Protein AF-A0A5A7V824-F1 (afdb_monomer_lite)

Foldseek 3Di:
DDDDDPVVVVVVVVVVVVVVVVVVVVVVVVVVVVVVVVVVVVVVVVVVVVVVVVVVVPDCVVVVVVVVVVVVVVVVVVVPPCPPPPVVVVVVVVVVVVVVVVVVVVVVVVVVVVVVVVVVVVVVVVVVVVVVVVVVVVVVVVVVVVPPDPDDDPPPPLPPDDQQAAPPPDPDPVSVVSRVVSLVVSCVSVVVDDPVVSVVSNVVRD

Organism: Cucumis melo var. makuwa (NCBI:txid1194695)

Secondary structure (DSSP, 8-state):
-----HHHHHHHHHHHHHHHHHHHHHHHHHHHHHHHHHHHHHHHHHHHHHHHHHHHHTSTHHHHHHHHHHHHHHHHHHHTS-TTTHHHHHHHHHHHHHHHHHHHHHHHHHHHHHHHHHHHHHHHHHHHHHHHHHHHHHHHHHHHHHTS-TTS--------PPPPPP--S---HHHHHHHHHHHHHHHHHTT---HHHHHHHHHHT-

pLDDT: mean 84.85, std 14.96, range [38.12, 98.5]

Radius of gyration: 67.05 Å; chains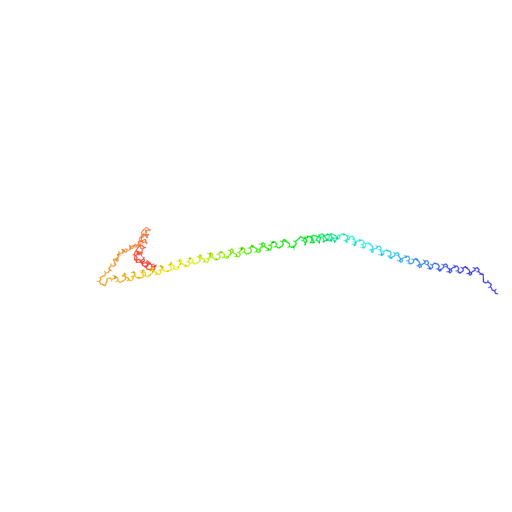: 1; bounding box: 104×76×189 Å

Structure (mmCIF, N/CA/C/O backbone):
data_AF-A0A5A7V824-F1
#
_entry.id   AF-A0A5A7V824-F1
#
loop_
_atom_site.group_PDB
_atom_site.id
_atom_site.type_symbol
_atom_site.label_atom_id
_atom_site.label_alt_id
_atom_site.label_comp_id
_atom_site.label_asym_id
_atom_site.label_entity_id
_atom_site.label_seq_id
_atom_site.pdbx_PDB_ins_code
_atom_site.Cartn_x
_atom_site.Cartn_y
_atom_site.Cartn_z
_atom_site.occupancy
_atom_site.B_iso_or_equiv
_atom_site.auth_seq_id
_atom_site.auth_comp_id
_atom_site.auth_asym_id
_atom_site.auth_atom_id
_atom_site.pdbx_PDB_model_num
ATOM 1 N N . MET A 1 1 ? 46.578 18.951 -120.226 1.00 38.12 1 MET A N 1
ATOM 2 C CA . MET A 1 1 ? 46.186 18.343 -118.937 1.00 38.12 1 MET A CA 1
ATOM 3 C C . MET A 1 1 ? 47.236 18.728 -117.910 1.00 38.12 1 MET A C 1
ATOM 5 O O . MET A 1 1 ? 48.407 18.484 -118.161 1.00 38.12 1 MET A O 1
ATOM 9 N N . SER A 1 2 ? 46.843 19.427 -116.844 1.00 46.84 2 SER A N 1
ATOM 10 C CA . SER A 1 2 ? 47.765 19.910 -115.808 1.00 46.84 2 SER A CA 1
ATOM 11 C C . SER A 1 2 ? 47.929 18.821 -114.748 1.00 46.84 2 SER A C 1
ATOM 13 O O . SER A 1 2 ? 46.945 18.412 -114.135 1.00 46.84 2 SER A O 1
ATOM 15 N N . SER A 1 3 ? 49.148 18.302 -114.594 1.00 50.72 3 SER A N 1
ATOM 16 C CA . SER A 1 3 ? 49.488 17.306 -113.575 1.00 50.72 3 SER A CA 1
ATOM 17 C C . SER A 1 3 ? 49.498 17.991 -112.210 1.00 50.72 3 SER A C 1
ATOM 19 O O . SER A 1 3 ? 50.362 18.822 -111.928 1.00 50.72 3 SER A O 1
ATOM 21 N N . ALA A 1 4 ? 48.500 17.693 -111.378 1.00 57.66 4 ALA A N 1
ATOM 22 C CA . ALA A 1 4 ? 48.465 18.159 -110.001 1.00 57.66 4 ALA A CA 1
ATOM 23 C C . ALA A 1 4 ? 49.649 17.546 -109.237 1.00 57.66 4 ALA A C 1
ATOM 25 O O . ALA A 1 4 ? 49.755 16.327 -109.114 1.00 57.66 4 ALA A O 1
ATOM 26 N N . ASN A 1 5 ? 50.545 18.402 -108.739 1.00 58.94 5 ASN A N 1
ATOM 27 C CA . ASN A 1 5 ? 51.760 17.989 -108.044 1.00 58.94 5 ASN A CA 1
ATOM 28 C C . ASN A 1 5 ? 51.407 17.127 -106.809 1.00 58.94 5 ASN A C 1
ATOM 30 O O . ASN A 1 5 ? 50.777 17.651 -105.879 1.00 58.94 5 ASN A O 1
ATOM 34 N N . PRO A 1 6 ? 51.832 15.848 -106.749 1.00 63.00 6 PRO A N 1
ATOM 35 C CA . PRO A 1 6 ? 51.454 14.912 -105.682 1.00 63.00 6 PRO A CA 1
ATOM 36 C C . PRO A 1 6 ? 51.918 15.365 -104.285 1.00 63.00 6 PRO A C 1
ATOM 38 O O . PRO A 1 6 ? 51.270 15.056 -103.289 1.00 63.00 6 PRO A O 1
ATOM 41 N N . SER A 1 7 ? 52.969 16.192 -104.219 1.00 66.56 7 SER A N 1
ATOM 42 C CA . SER A 1 7 ? 53.475 16.828 -102.991 1.00 66.56 7 SER A CA 1
ATOM 43 C C . SER A 1 7 ? 52.435 17.727 -102.295 1.00 66.56 7 SER A C 1
ATOM 45 O O . SER A 1 7 ? 52.317 17.712 -101.072 1.00 66.56 7 SER A O 1
ATOM 47 N N . SER A 1 8 ? 51.597 18.438 -103.063 1.00 72.88 8 SER A N 1
ATOM 48 C CA . SER A 1 8 ? 50.584 19.351 -102.503 1.00 72.88 8 SER A CA 1
ATOM 49 C C . SER A 1 8 ? 49.413 18.628 -101.832 1.00 72.88 8 SER A C 1
ATOM 51 O O . SER A 1 8 ? 48.768 19.188 -100.952 1.00 72.88 8 SER A O 1
ATOM 53 N N . LYS A 1 9 ? 49.117 17.390 -102.245 1.00 80.81 9 LYS A N 1
ATOM 54 C CA . LYS A 1 9 ? 48.046 16.575 -101.659 1.00 80.81 9 LYS A CA 1
ATOM 55 C C . LYS A 1 9 ? 48.487 15.993 -100.316 1.00 80.81 9 LYS A C 1
ATOM 57 O O . LYS A 1 9 ? 47.807 16.202 -99.324 1.00 80.81 9 LYS A O 1
ATOM 62 N N . ALA A 1 10 ? 49.684 15.406 -100.272 1.00 84.25 10 ALA A N 1
ATOM 63 C CA . ALA A 1 10 ? 50.268 14.872 -99.042 1.00 84.25 10 ALA A CA 1
ATOM 64 C C . ALA A 1 10 ? 50.437 15.937 -97.939 1.00 84.25 10 ALA A C 1
ATOM 66 O O . ALA A 1 10 ? 50.301 15.634 -96.759 1.00 84.25 10 ALA A O 1
ATOM 67 N N . GLN A 1 11 ? 50.720 17.190 -98.311 1.00 85.75 11 GLN A N 1
ATOM 68 C CA . GLN A 1 11 ? 50.780 18.304 -97.359 1.00 85.75 11 GLN A CA 1
ATOM 69 C C . GLN A 1 11 ? 49.407 18.679 -96.782 1.00 85.75 11 GLN A C 1
ATOM 71 O O . GLN A 1 11 ? 49.330 19.010 -95.603 1.00 85.75 11 GLN A O 1
ATOM 76 N N . ARG A 1 12 ? 48.333 18.621 -97.584 1.00 84.62 12 ARG A N 1
ATOM 77 C CA . ARG A 1 12 ? 46.964 18.892 -97.111 1.00 84.62 12 ARG A CA 1
ATOM 78 C C . ARG A 1 12 ? 46.448 17.776 -96.208 1.00 84.62 12 ARG A C 1
ATOM 80 O O . ARG A 1 12 ? 45.892 18.083 -95.165 1.00 84.62 12 ARG A O 1
ATOM 87 N N . ASP A 1 13 ? 46.696 16.518 -96.564 1.00 89.44 13 ASP A N 1
ATOM 88 C CA . ASP A 1 13 ? 46.263 15.366 -95.760 1.00 89.44 13 ASP A CA 1
ATOM 89 C C . ASP A 1 13 ? 46.912 15.393 -94.358 1.00 89.44 13 ASP A C 1
ATOM 91 O O . ASP A 1 13 ? 46.231 15.201 -93.357 1.00 89.44 13 ASP A O 1
ATOM 95 N N . ARG A 1 14 ? 48.201 15.764 -94.263 1.00 89.44 14 ARG A N 1
ATOM 96 C CA . ARG A 1 14 ? 48.893 15.975 -92.973 1.00 89.44 14 ARG A CA 1
ATOM 97 C C . ARG A 1 14 ? 48.324 17.130 -92.148 1.00 89.44 14 ARG A C 1
ATOM 99 O O . ARG A 1 14 ? 48.397 17.093 -90.926 1.00 89.44 14 ARG A O 1
ATOM 106 N N . LEU A 1 15 ? 47.825 18.181 -92.801 1.00 89.69 15 LEU A N 1
ATOM 107 C CA . LEU A 1 15 ? 47.227 19.325 -92.110 1.00 89.69 15 LEU A CA 1
ATOM 108 C C . LEU A 1 15 ? 45.869 18.950 -91.505 1.00 89.69 15 LEU A C 1
ATOM 110 O O . LEU A 1 15 ? 45.595 19.343 -90.378 1.00 89.69 15 LEU A O 1
ATOM 114 N N . VAL A 1 16 ? 45.068 18.162 -92.228 1.00 90.69 16 VAL A N 1
ATOM 115 C CA . VAL A 1 16 ? 43.793 17.619 -91.729 1.00 90.69 16 VAL A CA 1
ATOM 116 C C . VAL A 1 16 ? 44.036 16.669 -90.554 1.00 90.69 16 VAL A C 1
ATOM 118 O O . VAL A 1 16 ? 43.378 16.792 -89.530 1.00 90.69 16 VAL A O 1
ATOM 121 N N . GLU A 1 17 ? 45.036 15.789 -90.649 1.00 91.75 17 GLU A N 1
ATOM 122 C CA . GLU A 1 17 ? 45.423 14.901 -89.542 1.00 91.75 17 GLU A CA 1
ATOM 123 C C . GLU A 1 17 ? 45.865 15.691 -88.294 1.00 91.75 17 GLU A C 1
ATOM 125 O O . GLU A 1 17 ? 45.492 15.352 -87.173 1.00 91.75 17 GLU A O 1
ATOM 130 N N . LEU A 1 18 ? 46.617 16.784 -88.475 1.00 92.44 18 LEU A N 1
ATOM 131 C CA . LEU A 1 18 ? 46.980 17.690 -87.381 1.00 92.44 18 LEU A CA 1
ATOM 132 C C . LEU A 1 18 ? 45.763 18.417 -86.789 1.00 92.44 18 LEU A C 1
ATOM 134 O O . LEU A 1 18 ? 45.709 18.608 -85.578 1.00 92.44 18 LEU A O 1
ATOM 138 N N . GLU A 1 19 ? 44.794 18.822 -87.609 1.00 92.25 19 GLU A N 1
ATOM 139 C CA . GLU A 1 19 ? 43.550 19.453 -87.149 1.00 92.25 19 GLU A CA 1
ATOM 140 C C . GLU A 1 19 ? 42.699 18.478 -86.321 1.00 92.25 19 GLU A C 1
ATOM 142 O O . GLU A 1 19 ? 42.236 18.838 -85.239 1.00 92.25 19 GLU A O 1
ATOM 147 N N . GLU A 1 20 ? 42.579 17.223 -86.761 1.00 92.38 20 GLU A N 1
ATOM 148 C CA . GLU A 1 20 ? 41.919 16.153 -86.002 1.00 92.38 20 GLU A CA 1
ATOM 149 C C . GLU A 1 20 ? 42.631 15.878 -84.668 1.00 92.38 20 GLU A C 1
ATOM 151 O O . GLU A 1 20 ? 41.980 15.748 -83.630 1.00 92.38 20 GLU A O 1
ATOM 156 N N . GLN A 1 21 ? 43.969 15.861 -84.656 1.00 94.00 21 GLN A N 1
ATOM 157 C CA . GLN A 1 21 ? 44.752 15.711 -83.424 1.00 94.00 21 GLN A CA 1
ATOM 158 C C . GLN A 1 21 ? 44.580 16.896 -82.466 1.00 94.00 21 GLN A C 1
ATOM 160 O O . GLN A 1 21 ? 44.501 16.694 -81.254 1.00 94.00 21 GLN A O 1
ATOM 165 N N . LEU A 1 22 ? 44.510 18.127 -82.982 1.00 94.62 22 LEU A N 1
ATOM 166 C CA . LEU A 1 22 ? 44.266 19.320 -82.167 1.00 94.62 22 LEU A CA 1
ATOM 167 C C . LEU A 1 22 ? 42.849 19.329 -81.586 1.00 94.62 22 LEU A C 1
ATOM 169 O O . LEU A 1 22 ? 42.678 19.715 -80.430 1.00 94.62 22 LEU A O 1
ATOM 173 N N . LEU A 1 23 ? 41.853 18.866 -82.346 1.00 93.81 23 LEU A N 1
ATOM 174 C CA . LEU A 1 23 ? 40.482 18.723 -81.859 1.00 93.81 23 LEU A CA 1
ATOM 175 C C . LEU A 1 23 ? 40.392 17.659 -80.757 1.00 93.81 23 LEU A C 1
ATOM 177 O O . LEU A 1 23 ? 39.804 17.917 -79.708 1.00 93.81 23 LEU A O 1
ATOM 181 N N . TYR A 1 24 ? 41.050 16.512 -80.949 1.00 93.88 24 TYR A N 1
ATOM 182 C CA . TYR A 1 24 ? 41.161 15.478 -79.919 1.00 93.88 24 TYR A CA 1
ATOM 183 C C . TYR A 1 24 ? 41.857 16.007 -78.657 1.00 93.88 24 TYR A C 1
ATOM 185 O O . TYR A 1 24 ? 41.407 15.762 -77.540 1.00 93.88 24 TYR A O 1
ATOM 193 N N . LEU A 1 25 ? 42.930 16.790 -78.810 1.00 94.38 25 LEU A N 1
ATOM 194 C CA . LEU A 1 25 ? 43.633 17.390 -77.677 1.00 94.38 25 LEU A CA 1
ATOM 195 C C . LEU A 1 25 ? 42.759 18.402 -76.915 1.00 94.38 25 LEU A C 1
ATOM 197 O O . LEU A 1 25 ? 42.832 18.463 -75.688 1.00 94.38 25 LEU A O 1
ATOM 201 N N . ALA A 1 26 ? 41.917 19.165 -77.618 1.00 94.06 26 ALA A N 1
ATOM 202 C CA . ALA A 1 26 ? 40.955 20.073 -76.998 1.00 94.06 26 ALA A CA 1
ATOM 203 C C . ALA A 1 26 ? 39.893 19.311 -76.183 1.00 94.06 26 ALA A C 1
ATOM 205 O O . ALA A 1 26 ? 39.640 19.666 -75.033 1.00 94.06 26 ALA A O 1
ATOM 206 N N . GLU A 1 27 ? 39.346 18.219 -76.725 1.00 94.69 27 GLU A N 1
ATOM 207 C CA . GLU A 1 27 ? 38.387 17.354 -76.021 1.00 94.69 27 GLU A CA 1
ATOM 208 C C . GLU A 1 27 ? 39.005 16.689 -74.777 1.00 94.69 27 GLU A C 1
ATOM 210 O O . GLU A 1 27 ? 38.388 16.623 -73.707 1.00 94.69 27 GLU A O 1
ATOM 215 N N . VAL A 1 28 ? 40.267 16.257 -74.880 1.00 96.50 28 VAL A N 1
ATOM 216 C CA . VAL A 1 28 ? 41.038 15.745 -73.739 1.00 96.50 28 VAL A CA 1
ATOM 217 C C . VAL A 1 28 ? 41.228 16.834 -72.681 1.00 96.50 28 VAL A C 1
ATOM 219 O O . VAL A 1 28 ? 41.041 16.569 -71.494 1.00 96.50 28 VAL A O 1
ATOM 222 N N . SER A 1 29 ? 41.546 18.065 -73.086 1.00 95.50 29 SER A N 1
ATOM 223 C CA . SER A 1 29 ? 41.702 19.193 -72.161 1.00 95.50 29 SER A CA 1
ATOM 224 C C . SER A 1 29 ? 40.403 19.529 -71.423 1.00 95.50 29 SER A C 1
ATOM 226 O O . SER A 1 29 ? 40.433 19.809 -70.223 1.00 95.50 29 SER A O 1
ATOM 228 N N . ASP A 1 30 ? 39.259 19.483 -72.106 1.00 96.25 30 ASP A N 1
ATOM 229 C CA . ASP A 1 30 ? 37.949 19.695 -71.484 1.00 96.25 30 ASP A CA 1
ATOM 230 C C . ASP A 1 30 ? 37.596 18.585 -70.491 1.00 96.25 30 ASP A C 1
ATOM 232 O O . ASP A 1 30 ? 37.097 18.863 -69.396 1.00 96.25 30 ASP A O 1
ATOM 236 N N . SER A 1 31 ? 37.927 17.338 -70.831 1.00 96.25 31 SER A N 1
ATOM 237 C CA . SER A 1 31 ? 37.752 16.188 -69.942 1.00 96.25 31 SER A CA 1
ATOM 238 C C . SER A 1 31 ? 38.619 16.298 -68.685 1.00 96.25 31 SER A C 1
ATOM 240 O O . SER A 1 31 ? 38.138 16.015 -67.589 1.00 96.25 31 SER A O 1
ATOM 242 N N . ILE A 1 32 ? 39.870 16.759 -68.809 1.00 97.12 32 ILE A N 1
ATOM 243 C CA . ILE A 1 32 ? 40.765 16.997 -67.664 1.00 97.12 32 ILE A CA 1
ATOM 244 C C . ILE A 1 32 ? 40.171 18.060 -66.739 1.00 97.12 32 ILE A C 1
ATOM 246 O O . ILE A 1 32 ? 40.021 17.805 -65.549 1.00 97.12 32 ILE A O 1
ATOM 250 N N . ARG A 1 33 ? 39.743 19.203 -67.284 1.00 96.94 33 ARG A N 1
ATOM 251 C CA . ARG A 1 33 ? 39.120 20.276 -66.495 1.00 96.94 33 ARG A CA 1
ATOM 252 C C . ARG A 1 33 ? 37.846 19.809 -65.783 1.00 96.94 33 ARG A C 1
ATOM 254 O O . ARG A 1 33 ? 37.588 20.187 -64.640 1.00 96.94 33 ARG A O 1
ATOM 261 N N . PHE A 1 34 ? 37.044 18.967 -66.437 1.00 97.12 34 PHE A N 1
ATOM 262 C CA . PHE A 1 34 ? 35.885 18.346 -65.799 1.00 97.12 34 PHE A CA 1
ATOM 263 C C . PHE A 1 34 ? 36.310 17.435 -64.637 1.00 97.12 34 PHE A C 1
ATOM 265 O O . PHE A 1 34 ? 35.759 17.548 -63.541 1.00 97.12 34 PHE A O 1
ATOM 272 N N . LEU A 1 35 ? 37.319 16.583 -64.833 1.00 97.31 35 LEU A N 1
ATOM 273 C CA . LEU A 1 35 ? 37.841 15.710 -63.779 1.00 97.31 35 LEU A CA 1
ATOM 274 C C . LEU A 1 35 ? 38.443 16.496 -62.607 1.00 97.31 35 LEU A C 1
ATOM 276 O O . LEU A 1 35 ? 38.222 16.111 -61.464 1.00 97.31 35 LEU A O 1
ATOM 280 N N . GLU A 1 36 ? 39.127 17.610 -62.860 1.00 97.62 36 GLU A N 1
ATOM 281 C CA . GLU A 1 36 ? 39.638 18.512 -61.819 1.00 97.62 36 GLU A CA 1
ATOM 282 C C . GLU A 1 36 ? 38.504 19.066 -60.951 1.00 97.62 36 GLU A C 1
ATOM 284 O O . GLU A 1 36 ? 38.575 18.987 -59.727 1.00 97.62 36 GLU A O 1
ATOM 289 N N . SER A 1 37 ? 37.408 19.535 -61.561 1.00 96.94 37 SER A N 1
ATOM 290 C CA . SER A 1 37 ? 36.254 20.018 -60.785 1.00 96.94 37 SER A CA 1
ATOM 291 C C . SER A 1 37 ? 35.581 18.910 -59.965 1.00 96.94 37 SER A C 1
ATOM 293 O O . SER A 1 37 ? 35.145 19.145 -58.839 1.00 96.94 37 SER A O 1
ATOM 295 N N . ARG A 1 38 ? 35.542 17.679 -60.492 1.00 98.00 38 ARG A N 1
ATOM 296 C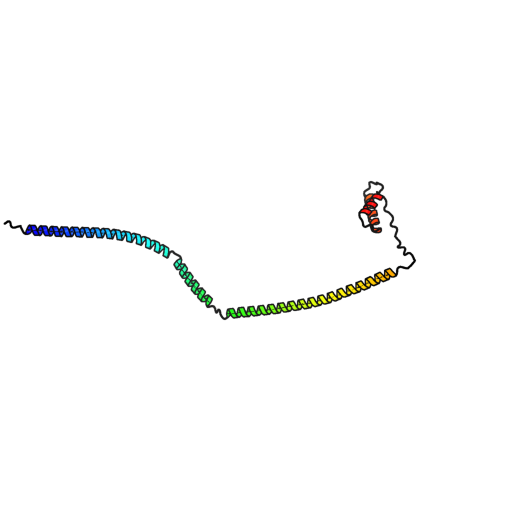 CA . ARG A 1 38 ? 35.053 16.503 -59.760 1.00 98.00 38 ARG A CA 1
ATOM 297 C C . ARG A 1 38 ? 35.970 16.118 -58.601 1.00 98.00 38 ARG A C 1
ATOM 299 O O . ARG A 1 38 ? 35.463 15.674 -57.576 1.00 98.00 38 ARG A O 1
ATOM 306 N N . LEU A 1 39 ? 37.283 16.267 -58.756 1.00 97.44 39 LEU A N 1
ATOM 307 C CA . LEU A 1 39 ? 38.248 16.012 -57.687 1.00 97.44 39 LEU A CA 1
ATOM 308 C C . LEU A 1 39 ? 38.114 17.031 -56.556 1.00 97.44 39 LEU A C 1
ATOM 310 O O . LEU A 1 39 ? 38.109 16.623 -55.399 1.00 97.44 39 LEU A O 1
ATOM 314 N N . GLU A 1 40 ? 37.923 18.308 -56.881 1.00 97.06 40 GLU A N 1
ATOM 315 C CA . GLU A 1 40 ? 37.687 19.358 -55.882 1.00 97.06 40 GLU A CA 1
ATOM 316 C C . GLU A 1 40 ? 36.409 19.083 -55.068 1.00 97.06 40 GLU A C 1
ATOM 318 O O . GLU A 1 40 ? 36.424 19.102 -53.840 1.00 97.06 40 GLU A O 1
ATOM 323 N N . GLU A 1 41 ? 35.312 18.709 -55.739 1.00 97.25 41 GLU A N 1
ATOM 324 C CA . GLU A 1 41 ? 34.057 18.338 -55.069 1.00 97.25 41 GLU A CA 1
ATOM 325 C C . GLU A 1 41 ? 34.229 17.110 -54.149 1.00 97.25 41 GLU A C 1
ATOM 327 O O . GLU A 1 41 ? 33.609 17.014 -53.087 1.00 97.25 41 GLU A O 1
ATOM 332 N N . ILE A 1 42 ? 35.059 16.140 -54.550 1.00 97.31 42 ILE A N 1
ATOM 333 C CA . ILE A 1 42 ? 35.367 14.957 -53.732 1.00 97.31 42 ILE A CA 1
ATOM 334 C C . ILE A 1 42 ? 36.220 15.339 -52.518 1.00 97.31 42 ILE A C 1
ATOM 336 O O . ILE A 1 42 ? 35.980 14.802 -51.434 1.00 97.31 42 ILE A O 1
ATOM 340 N N . ALA A 1 43 ? 37.177 16.254 -52.676 1.00 96.50 43 ALA A N 1
ATOM 341 C CA . ALA A 1 43 ? 37.998 16.745 -51.575 1.00 96.50 43 ALA A CA 1
ATOM 342 C C . ALA A 1 43 ? 37.125 17.405 -50.495 1.00 96.50 43 ALA A C 1
ATOM 344 O O . ALA A 1 43 ? 37.161 16.975 -49.345 1.00 96.50 43 ALA A O 1
ATOM 345 N N . GLU A 1 44 ? 36.223 18.315 -50.880 1.00 96.19 44 GLU A N 1
ATOM 346 C CA . GLU A 1 44 ? 35.295 18.967 -49.942 1.00 96.19 44 GLU A CA 1
ATOM 347 C C . GLU A 1 44 ? 34.392 17.952 -49.213 1.00 96.19 44 GLU A C 1
ATOM 349 O O . GLU A 1 44 ? 34.170 18.034 -48.003 1.00 96.19 44 GLU A O 1
ATOM 354 N N . LYS A 1 45 ? 33.879 16.941 -49.928 1.00 96.62 45 LYS A N 1
ATOM 355 C CA . LYS A 1 45 ? 33.081 15.871 -49.302 1.00 96.62 45 LYS A CA 1
ATOM 356 C C . LYS A 1 45 ? 33.898 15.034 -48.320 1.00 96.62 45 LYS A C 1
ATOM 358 O O . LYS A 1 45 ? 33.334 14.563 -47.334 1.00 96.62 45 LYS A O 1
ATOM 363 N N . THR A 1 46 ? 35.185 14.835 -48.591 1.00 96.62 46 THR A N 1
ATOM 364 C CA . THR A 1 46 ? 36.089 14.084 -47.712 1.00 96.62 46 THR A CA 1
ATOM 365 C C . THR A 1 46 ? 36.309 14.842 -46.406 1.00 96.62 46 THR A C 1
ATOM 367 O O . THR A 1 46 ? 36.122 14.252 -45.346 1.00 96.62 46 THR A O 1
ATOM 370 N N . ASP A 1 47 ? 36.534 16.157 -46.465 1.00 95.12 47 ASP A N 1
ATOM 371 C CA . ASP A 1 47 ? 36.672 17.001 -45.268 1.00 95.12 47 ASP A CA 1
ATOM 372 C C . ASP A 1 47 ? 35.424 16.941 -44.364 1.00 95.12 47 ASP A C 1
ATOM 374 O O . ASP A 1 47 ? 35.515 16.901 -43.134 1.00 95.12 47 ASP A O 1
ATOM 378 N N . ILE A 1 48 ? 34.226 16.888 -44.961 1.00 94.69 48 ILE A N 1
ATOM 379 C CA . ILE A 1 48 ? 32.966 16.729 -44.215 1.00 94.69 48 ILE A CA 1
ATOM 380 C C . ILE A 1 48 ? 32.873 15.341 -43.566 1.00 94.69 48 ILE A C 1
ATOM 382 O O . ILE A 1 48 ? 32.398 15.228 -42.433 1.00 94.69 48 ILE A O 1
ATOM 386 N N . ILE A 1 49 ? 33.294 14.284 -44.268 1.00 95.25 49 ILE A N 1
ATOM 387 C CA . ILE A 1 49 ? 33.309 12.917 -43.729 1.00 95.25 49 ILE A CA 1
ATOM 388 C C . ILE A 1 49 ? 34.254 12.833 -42.532 1.00 95.25 49 ILE A C 1
ATOM 390 O O . ILE A 1 49 ? 33.853 12.280 -41.509 1.00 95.25 49 ILE A O 1
ATOM 394 N N . ASP A 1 50 ? 35.439 13.434 -42.622 1.00 93.56 50 ASP A N 1
ATOM 395 C CA . ASP A 1 50 ? 36.408 13.472 -41.526 1.00 93.56 50 ASP A CA 1
ATOM 396 C C . ASP A 1 50 ? 35.832 14.210 -40.307 1.00 93.56 50 ASP A C 1
ATOM 398 O O . ASP A 1 50 ? 35.823 13.677 -39.196 1.00 93.56 50 ASP A O 1
ATOM 402 N N . ALA A 1 51 ? 35.198 15.370 -40.512 1.00 90.12 51 ALA A N 1
ATOM 403 C CA . ALA A 1 51 ? 34.536 16.103 -39.430 1.00 90.12 51 ALA A CA 1
ATOM 404 C C . ALA A 1 51 ? 33.379 15.317 -38.771 1.00 90.12 51 ALA A C 1
ATOM 406 O O . ALA A 1 51 ? 33.113 15.460 -37.570 1.00 90.12 51 ALA A O 1
ATOM 407 N N . VAL A 1 52 ? 32.650 14.498 -39.537 1.00 88.69 52 VAL A N 1
ATOM 408 C CA . VAL A 1 52 ? 31.606 13.606 -39.003 1.00 88.69 52 VAL A CA 1
ATOM 409 C C . VAL A 1 52 ? 32.224 12.414 -38.273 1.00 88.69 52 VAL A C 1
ATOM 411 O O . VAL A 1 52 ? 31.712 12.033 -37.218 1.00 88.69 52 VAL A O 1
ATOM 414 N N . ALA A 1 53 ? 33.316 11.849 -38.786 1.00 86.75 53 ALA A N 1
ATOM 415 C CA . ALA A 1 53 ? 34.037 10.748 -38.160 1.00 86.75 53 ALA A CA 1
ATOM 416 C C . ALA A 1 53 ? 34.569 11.152 -36.778 1.00 86.75 53 ALA A C 1
ATOM 418 O O . ALA A 1 53 ? 34.297 10.446 -35.806 1.00 86.75 53 ALA A O 1
ATOM 419 N N . ASP A 1 54 ? 35.178 12.334 -36.661 1.00 85.44 54 ASP A N 1
ATOM 420 C CA . ASP A 1 54 ? 35.642 12.897 -35.386 1.00 85.44 54 ASP A CA 1
ATOM 421 C C . ASP A 1 54 ? 34.498 13.052 -34.376 1.00 85.44 54 ASP A C 1
ATOM 423 O O . ASP A 1 54 ? 34.628 12.717 -33.195 1.00 85.44 54 ASP A O 1
ATOM 427 N N . ARG A 1 55 ? 33.331 13.526 -34.837 1.00 81.88 55 ARG A N 1
ATOM 428 C CA . ARG A 1 55 ? 32.139 13.641 -33.986 1.00 81.88 55 ARG A CA 1
ATOM 429 C C . ARG A 1 55 ? 31.663 12.281 -33.505 1.00 81.88 55 ARG A C 1
ATOM 431 O O . ARG A 1 55 ? 31.359 12.161 -32.326 1.00 81.88 55 ARG A O 1
ATOM 438 N N . VAL A 1 56 ? 31.588 11.284 -34.386 1.00 78.62 56 VAL A N 1
ATOM 439 C CA . VAL A 1 56 ? 31.147 9.918 -34.056 1.00 78.62 56 VAL A CA 1
ATOM 440 C C . VAL A 1 56 ? 32.133 9.223 -33.118 1.00 78.62 56 VAL A C 1
ATOM 442 O O . VAL A 1 56 ? 31.708 8.522 -32.202 1.00 78.62 56 VAL A O 1
ATOM 445 N N . GLU A 1 57 ? 33.433 9.436 -33.302 1.00 74.56 57 GLU A N 1
ATOM 446 C CA . GLU A 1 57 ? 34.472 8.917 -32.414 1.00 74.56 57 GLU A CA 1
ATOM 447 C C . GLU A 1 57 ? 34.442 9.584 -31.033 1.00 74.56 57 GLU A C 1
ATOM 449 O O . GLU A 1 57 ? 34.612 8.903 -30.022 1.00 74.56 57 GLU A O 1
ATOM 454 N N . GLY A 1 58 ? 34.132 10.883 -30.982 1.00 69.44 58 GLY A N 1
ATOM 455 C CA . GLY A 1 58 ? 33.898 11.627 -29.746 1.00 69.44 58 GLY A CA 1
ATOM 456 C C . GLY A 1 58 ? 32.547 11.354 -29.074 1.00 69.44 58 GLY A C 1
ATOM 457 O O . GLY A 1 58 ? 32.323 11.827 -27.957 1.00 69.44 58 GLY A O 1
ATOM 458 N N . LEU A 1 59 ? 31.628 10.609 -29.708 1.00 71.12 59 LEU A N 1
ATOM 459 C CA . LEU A 1 59 ? 30.372 10.238 -29.062 1.00 71.12 59 LEU A CA 1
ATOM 460 C C . LEU A 1 59 ? 30.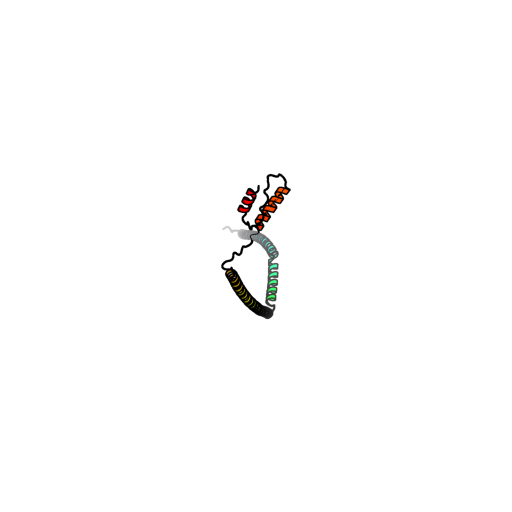640 9.218 -27.951 1.00 71.12 59 LEU A C 1
ATOM 462 O O . LEU A 1 59 ? 31.332 8.219 -28.167 1.00 71.12 59 LEU A O 1
ATOM 466 N N . PRO A 1 60 ? 29.957 9.344 -26.802 1.00 72.69 60 PRO A N 1
ATOM 467 C CA . PRO A 1 60 ? 30.041 8.359 -25.733 1.00 72.69 60 PRO A CA 1
ATOM 468 C C . PRO A 1 60 ? 29.373 7.029 -26.117 1.00 72.69 60 PRO A C 1
ATOM 470 O O . PRO A 1 60 ? 29.143 6.210 -25.245 1.00 72.69 60 PRO A O 1
ATOM 473 N N . ILE A 1 61 ? 29.036 6.778 -27.391 1.00 81.88 61 ILE A N 1
ATOM 474 C CA . ILE A 1 61 ? 28.393 5.539 -27.855 1.00 81.88 61 ILE A CA 1
ATOM 475 C C . ILE A 1 61 ? 29.308 4.333 -27.635 1.00 81.88 61 ILE A C 1
ATOM 477 O O . ILE A 1 61 ? 28.830 3.309 -27.158 1.00 81.88 61 ILE A O 1
ATOM 481 N N . LYS A 1 62 ? 30.617 4.447 -27.915 1.00 74.88 62 LYS A N 1
ATOM 482 C CA . LYS A 1 62 ? 31.584 3.371 -27.615 1.00 74.88 62 LYS A CA 1
ATOM 483 C C . LYS A 1 62 ? 31.649 3.091 -26.103 1.00 74.88 62 LYS A C 1
ATOM 485 O O . LYS A 1 62 ? 31.679 1.935 -25.692 1.00 74.88 62 LYS A O 1
ATOM 490 N N . GLU A 1 63 ? 31.604 4.138 -25.277 1.00 80.00 63 GLU A N 1
ATOM 491 C CA . GLU A 1 63 ? 31.553 4.020 -23.812 1.00 80.00 63 GLU A CA 1
ATOM 492 C C . GLU A 1 63 ? 30.223 3.411 -23.334 1.00 80.00 63 GLU A C 1
ATOM 494 O O . GLU A 1 63 ? 30.209 2.543 -22.465 1.00 80.00 63 GLU A O 1
ATOM 499 N N . LEU A 1 64 ? 29.101 3.823 -23.927 1.00 84.81 64 LEU A N 1
ATOM 500 C CA . LEU A 1 64 ? 27.763 3.303 -23.655 1.00 84.81 64 LEU A CA 1
ATOM 501 C C . LEU A 1 64 ? 27.667 1.824 -24.011 1.00 84.81 64 LEU A C 1
ATOM 503 O O . LEU A 1 64 ? 27.139 1.071 -23.205 1.00 84.81 64 LEU A O 1
ATOM 507 N N . LEU A 1 65 ? 28.209 1.401 -25.154 1.00 86.31 65 LEU A N 1
ATOM 508 C CA . LEU A 1 65 ? 28.268 -0.009 -25.543 1.00 86.31 65 LEU A CA 1
ATOM 509 C C . LEU A 1 65 ? 29.089 -0.821 -24.539 1.00 86.31 65 LEU A C 1
ATOM 511 O O . LEU A 1 65 ? 28.574 -1.785 -23.988 1.00 86.31 65 LEU A O 1
ATOM 515 N N . ALA A 1 66 ? 30.294 -0.367 -24.182 1.00 85.38 66 ALA A N 1
ATOM 516 C CA . ALA A 1 66 ? 31.108 -1.043 -23.169 1.00 85.38 66 ALA A CA 1
ATOM 517 C C . ALA A 1 66 ? 30.403 -1.127 -21.798 1.00 85.38 66 ALA A C 1
ATOM 519 O O . ALA A 1 66 ? 30.513 -2.126 -21.080 1.00 85.38 66 ALA A O 1
ATOM 520 N N . ARG A 1 67 ? 29.646 -0.087 -21.423 1.00 89.06 67 ARG A N 1
ATOM 521 C CA . ARG A 1 67 ? 28.836 -0.067 -20.196 1.00 89.06 67 ARG A CA 1
ATOM 522 C C . ARG A 1 67 ? 27.618 -0.984 -20.287 1.00 89.06 67 ARG A C 1
ATOM 524 O O . ARG A 1 67 ? 27.281 -1.590 -19.274 1.00 89.06 67 ARG A O 1
ATOM 531 N N . VAL A 1 68 ? 26.982 -1.098 -21.453 1.00 90.19 68 VAL A N 1
ATOM 532 C CA . VAL A 1 68 ? 25.877 -2.034 -21.712 1.00 90.19 68 VAL A CA 1
ATOM 533 C C . VAL A 1 68 ? 26.379 -3.471 -21.647 1.00 90.19 68 VAL A C 1
ATOM 535 O O . VAL A 1 68 ? 25.798 -4.243 -20.898 1.00 90.19 68 VAL A O 1
ATOM 538 N N . ASP A 1 69 ? 27.500 -3.801 -22.288 1.00 90.06 69 ASP A N 1
ATOM 539 C CA . ASP A 1 69 ? 28.104 -5.141 -22.229 1.00 90.06 69 ASP A CA 1
ATOM 540 C C . ASP A 1 69 ? 28.482 -5.521 -20.788 1.00 90.06 69 ASP A C 1
ATOM 542 O O . ASP A 1 69 ? 28.223 -6.629 -20.312 1.00 90.06 69 ASP A O 1
ATOM 546 N N . THR A 1 70 ? 29.052 -4.566 -20.042 1.00 90.00 70 THR A N 1
ATOM 547 C CA . THR A 1 70 ? 29.370 -4.748 -18.617 1.00 90.00 70 THR A CA 1
ATOM 548 C C . THR A 1 70 ? 28.102 -4.955 -17.786 1.00 90.00 70 THR A C 1
ATOM 550 O O . THR A 1 70 ? 28.068 -5.804 -16.893 1.00 90.00 70 THR A O 1
ATOM 553 N N . LEU A 1 71 ? 27.045 -4.187 -18.059 1.00 87.94 71 LEU A N 1
ATOM 554 C CA . LEU A 1 71 ? 25.765 -4.309 -17.372 1.00 87.94 71 LEU A CA 1
ATOM 555 C C . LEU A 1 71 ? 25.082 -5.640 -17.698 1.00 87.94 71 LEU A C 1
ATOM 557 O O . LEU A 1 71 ? 24.585 -6.287 -16.785 1.00 87.94 71 LEU A O 1
ATOM 561 N N . GLU A 1 72 ? 25.099 -6.076 -18.952 1.00 86.44 72 GLU A N 1
ATOM 562 C CA . GLU A 1 72 ? 24.548 -7.353 -19.399 1.00 86.44 72 GLU A CA 1
ATOM 563 C C . GLU A 1 72 ? 25.293 -8.529 -18.759 1.00 86.44 72 GLU A C 1
ATOM 565 O O . GLU A 1 72 ? 24.660 -9.436 -18.219 1.00 86.44 72 GLU A O 1
ATOM 570 N N . GLY A 1 73 ? 26.627 -8.469 -18.682 1.00 83.69 73 GLY A N 1
ATOM 571 C CA . GLY A 1 73 ? 27.425 -9.439 -17.929 1.00 83.69 73 GLY A CA 1
ATOM 572 C C . GLY A 1 73 ? 27.079 -9.467 -16.433 1.00 83.69 73 GLY A C 1
ATOM 573 O O . GLY A 1 73 ? 26.972 -10.542 -15.835 1.00 83.69 73 GLY A O 1
ATOM 574 N N . ASN A 1 74 ? 26.839 -8.303 -15.823 1.00 79.69 74 ASN A N 1
ATOM 575 C CA . ASN A 1 74 ? 26.423 -8.196 -14.421 1.00 79.69 74 ASN A CA 1
ATOM 576 C C . ASN A 1 74 ? 24.989 -8.697 -14.188 1.00 79.69 74 ASN A C 1
ATOM 578 O O . ASN A 1 74 ? 24.741 -9.358 -13.179 1.00 79.69 74 ASN A O 1
ATOM 582 N N . VAL A 1 75 ? 24.057 -8.428 -15.107 1.00 77.19 75 VAL A N 1
ATOM 583 C CA . VAL A 1 75 ? 22.675 -8.935 -15.083 1.00 77.19 75 VAL A CA 1
ATOM 584 C C . VAL A 1 75 ? 22.674 -10.451 -15.268 1.00 77.19 75 VAL A C 1
ATOM 586 O O . VAL A 1 75 ? 22.087 -11.169 -14.466 1.00 77.19 75 VAL A O 1
ATOM 589 N N . GLY A 1 76 ? 23.427 -10.970 -16.237 1.00 71.56 76 GLY A N 1
ATOM 590 C CA . GLY A 1 76 ? 23.618 -12.407 -16.422 1.00 71.56 76 GLY A CA 1
ATOM 591 C C . GLY A 1 76 ? 24.219 -13.081 -15.185 1.00 71.56 76 GLY A C 1
ATOM 592 O O . GLY A 1 76 ? 23.796 -14.172 -14.812 1.00 71.56 76 GLY A O 1
ATOM 593 N N . ARG A 1 77 ? 25.158 -12.433 -14.484 1.00 64.25 77 ARG A N 1
ATOM 594 C CA . ARG A 1 77 ? 25.744 -12.965 -13.242 1.00 64.25 77 ARG A CA 1
ATOM 595 C C . ARG A 1 77 ? 24.812 -12.837 -12.028 1.00 64.25 77 ARG A C 1
ATOM 597 O O . ARG A 1 77 ? 24.819 -13.727 -11.186 1.00 64.25 77 ARG A O 1
ATOM 604 N N . THR A 1 78 ? 23.989 -11.790 -11.938 1.00 58.41 78 THR A N 1
ATOM 605 C CA . THR A 1 78 ? 22.980 -11.643 -10.865 1.00 58.41 78 THR A CA 1
ATOM 606 C C . THR A 1 78 ? 21.803 -12.599 -11.040 1.00 58.41 78 THR A C 1
ATOM 608 O O . THR A 1 78 ? 21.313 -13.124 -10.046 1.00 58.41 78 THR A O 1
ATOM 611 N N . VAL A 1 79 ? 21.409 -12.914 -12.277 1.00 54.25 79 VAL A N 1
ATOM 612 C CA . VAL A 1 79 ? 20.403 -13.952 -12.575 1.00 54.25 79 VAL A CA 1
ATOM 613 C C . VAL A 1 79 ? 20.936 -15.368 -12.289 1.00 54.25 79 VAL A C 1
ATOM 615 O O . VAL A 1 79 ? 20.154 -16.278 -12.028 1.00 54.25 79 VAL A O 1
ATOM 618 N N . ASN A 1 80 ? 22.262 -15.550 -12.255 1.00 50.88 80 ASN A N 1
ATOM 619 C CA . ASN A 1 80 ? 22.933 -16.818 -11.944 1.00 50.88 80 ASN A CA 1
ATOM 620 C C . ASN A 1 80 ? 23.465 -16.924 -10.498 1.00 50.88 80 ASN A C 1
ATOM 622 O O . ASN A 1 80 ? 24.244 -17.828 -10.199 1.00 50.88 80 ASN A O 1
ATOM 626 N N . TYR A 1 81 ? 23.027 -16.060 -9.577 1.00 52.00 81 TYR A N 1
ATOM 627 C CA . TYR A 1 81 ? 23.015 -16.422 -8.158 1.00 52.00 81 TYR A CA 1
ATOM 628 C C . TYR A 1 81 ? 21.796 -17.302 -7.931 1.00 52.00 81 TYR A C 1
ATOM 630 O O . TYR A 1 81 ? 20.707 -16.761 -7.802 1.00 52.00 81 TYR A O 1
ATOM 638 N N . GLU A 1 82 ? 21.972 -18.625 -7.948 1.00 51.69 82 GLU A N 1
ATOM 639 C CA . GLU A 1 82 ? 21.079 -19.644 -7.366 1.00 51.69 82 GLU A CA 1
ATOM 640 C C . GLU A 1 82 ? 19.675 -19.147 -6.949 1.00 51.69 82 GLU A C 1
ATOM 642 O O . GLU A 1 82 ? 19.284 -19.194 -5.777 1.00 51.69 82 GLU A O 1
ATOM 647 N N . TYR A 1 83 ? 18.861 -18.693 -7.910 1.00 51.84 83 TYR A N 1
ATOM 648 C CA . TYR A 1 83 ? 17.468 -18.313 -7.673 1.00 51.84 83 TYR A CA 1
ATOM 649 C C . TYR A 1 83 ? 16.610 -19.581 -7.649 1.00 51.84 83 TYR A C 1
ATOM 651 O O . TYR A 1 83 ? 15.641 -19.754 -8.386 1.00 51.84 83 TYR A O 1
ATOM 659 N N . ARG A 1 84 ? 17.021 -20.540 -6.822 1.00 51.16 84 ARG A N 1
ATOM 660 C CA . ARG A 1 84 ? 16.264 -21.765 -6.590 1.00 51.16 84 ARG A CA 1
ATOM 661 C C . ARG A 1 84 ? 16.307 -22.225 -5.143 1.00 51.16 84 ARG A C 1
ATOM 663 O O . ARG A 1 84 ? 15.267 -22.651 -4.652 1.00 51.16 84 ARG A O 1
ATOM 670 N N . ASP A 1 85 ? 17.404 -21.980 -4.428 1.00 51.09 85 ASP A N 1
ATOM 671 C CA . ASP A 1 85 ? 17.528 -22.452 -3.043 1.00 51.09 85 ASP A CA 1
ATOM 672 C C . ASP A 1 85 ? 17.398 -21.332 -1.995 1.00 51.09 85 ASP A C 1
ATOM 674 O O . ASP A 1 85 ? 16.737 -21.520 -0.972 1.00 51.09 85 ASP A O 1
ATOM 678 N N . SER A 1 86 ? 17.880 -20.113 -2.275 1.00 56.66 86 SER A N 1
ATOM 679 C CA . SER A 1 86 ? 17.791 -18.993 -1.313 1.00 56.66 86 SER A CA 1
ATOM 680 C C . SER A 1 86 ? 16.392 -18.357 -1.207 1.00 56.66 86 SER A C 1
ATOM 682 O O . SER A 1 86 ? 16.011 -17.856 -0.148 1.00 56.66 86 SER A O 1
ATOM 684 N N . SER A 1 87 ? 15.579 -18.404 -2.271 1.00 59.03 87 SER A N 1
ATOM 685 C CA . SER A 1 87 ? 14.191 -17.904 -2.233 1.00 59.03 87 SER A CA 1
ATOM 686 C C . SER A 1 87 ? 13.268 -18.844 -1.447 1.00 59.03 87 SER A C 1
ATOM 688 O O . SER A 1 87 ? 12.437 -18.382 -0.665 1.00 59.03 87 SER A O 1
ATOM 690 N N . SER A 1 88 ? 13.469 -20.159 -1.580 1.00 66.94 88 SER A N 1
ATOM 691 C CA . SER A 1 88 ? 12.711 -21.184 -0.853 1.00 66.94 88 SER A CA 1
ATOM 692 C C . SER A 1 88 ? 12.912 -21.077 0.663 1.00 66.94 88 SER A C 1
ATOM 694 O O . SER A 1 88 ? 11.938 -21.062 1.414 1.00 66.94 88 SER A O 1
ATOM 696 N N . GLY A 1 89 ? 14.159 -20.898 1.119 1.00 79.00 89 GLY A N 1
ATOM 697 C CA . GLY A 1 89 ? 14.477 -20.720 2.540 1.00 79.00 89 GLY A CA 1
ATOM 698 C C . GLY A 1 89 ? 13.870 -19.449 3.145 1.00 79.00 89 GLY A C 1
ATOM 699 O O . GLY A 1 89 ? 13.298 -19.501 4.234 1.00 79.00 89 GLY A O 1
ATOM 700 N N . PHE A 1 90 ? 13.915 -18.321 2.425 1.00 75.81 90 PHE A N 1
ATOM 701 C CA . PHE A 1 90 ? 13.282 -17.075 2.873 1.00 75.81 90 PHE A CA 1
ATOM 702 C C . PHE A 1 90 ? 11.754 -17.200 2.949 1.00 75.81 90 PHE A C 1
ATOM 704 O O . PHE A 1 90 ? 11.151 -16.792 3.942 1.00 75.81 90 PHE A O 1
ATOM 711 N N . VAL A 1 91 ? 11.122 -17.809 1.940 1.00 85.38 91 VAL A N 1
ATOM 712 C CA . VAL A 1 91 ? 9.673 -18.063 1.928 1.00 85.38 91 VAL A CA 1
ATOM 713 C C . VAL A 1 91 ? 9.273 -19.018 3.055 1.00 85.38 91 VAL A C 1
ATOM 715 O O . VAL A 1 91 ? 8.287 -18.760 3.745 1.00 85.38 91 VAL A O 1
ATOM 718 N N . ALA A 1 92 ? 10.044 -20.080 3.299 1.00 85.81 92 ALA A N 1
ATOM 719 C CA . ALA A 1 92 ? 9.810 -21.012 4.399 1.00 85.81 92 ALA A CA 1
ATOM 720 C C . ALA A 1 92 ? 9.951 -20.330 5.770 1.00 85.81 92 ALA A C 1
ATOM 722 O O . ALA A 1 92 ? 9.089 -20.501 6.632 1.00 85.81 92 ALA A O 1
ATOM 723 N N . HIS A 1 93 ? 10.983 -19.501 5.952 1.00 90.06 93 HIS A N 1
ATOM 724 C CA . HIS A 1 93 ? 11.185 -18.719 7.170 1.00 90.06 93 HIS A CA 1
ATOM 725 C C . HIS A 1 93 ? 10.045 -17.718 7.405 1.00 90.06 93 HIS A C 1
ATOM 727 O O . HIS A 1 93 ? 9.488 -17.657 8.499 1.00 90.06 93 HIS A O 1
ATOM 733 N N . MET A 1 94 ? 9.638 -16.970 6.375 1.00 92.12 94 MET A N 1
ATOM 734 C CA . MET A 1 94 ? 8.515 -16.035 6.481 1.00 92.12 94 MET A CA 1
ATOM 735 C C . MET A 1 94 ? 7.196 -16.756 6.767 1.00 92.12 94 MET A C 1
ATOM 737 O O . MET A 1 94 ? 6.428 -16.296 7.606 1.00 92.12 94 MET A O 1
ATOM 741 N N . LYS A 1 95 ? 6.957 -17.916 6.148 1.00 93.38 95 LYS A N 1
ATOM 742 C CA . LYS A 1 95 ? 5.794 -18.761 6.445 1.00 93.38 95 LYS A CA 1
ATOM 743 C C . LYS A 1 95 ? 5.793 -19.242 7.899 1.00 93.38 95 LYS A C 1
ATOM 745 O O . LYS A 1 95 ? 4.751 -19.201 8.544 1.00 93.38 95 LYS A O 1
ATOM 750 N N . GLY A 1 96 ? 6.953 -19.643 8.424 1.00 93.62 96 GLY A N 1
ATOM 751 C CA . GLY A 1 96 ? 7.121 -19.985 9.838 1.00 93.62 96 GLY A CA 1
ATOM 752 C C . GLY A 1 96 ? 6.755 -18.821 10.760 1.00 93.62 96 GLY A C 1
ATOM 753 O O . GLY A 1 96 ? 5.920 -18.987 11.645 1.00 93.62 96 GLY A O 1
ATOM 754 N N . ARG A 1 97 ? 7.288 -17.622 10.486 1.00 95.31 97 ARG A N 1
ATOM 755 C CA . ARG A 1 97 ? 6.989 -16.405 11.261 1.00 95.31 97 ARG A CA 1
ATOM 756 C C . ARG A 1 97 ? 5.518 -15.996 11.211 1.00 95.31 97 ARG A C 1
ATOM 758 O O . ARG A 1 97 ? 4.997 -15.512 12.206 1.00 95.31 97 ARG A O 1
ATOM 765 N N . VAL A 1 98 ? 4.848 -16.175 10.073 1.00 96.25 98 VAL A N 1
ATOM 766 C CA . VAL A 1 98 ? 3.407 -15.898 9.945 1.00 96.25 98 VAL A CA 1
ATOM 767 C C . VAL A 1 98 ? 2.588 -16.867 10.796 1.00 96.25 98 VAL A C 1
ATOM 769 O O . VAL A 1 98 ? 1.685 -16.429 11.498 1.00 96.25 98 VAL A O 1
ATOM 772 N N . ASN A 1 99 ? 2.928 -18.156 10.794 1.00 96.25 99 ASN A N 1
ATOM 773 C CA . ASN A 1 99 ? 2.230 -19.150 11.612 1.00 96.25 99 ASN A CA 1
ATOM 774 C C . ASN A 1 99 ? 2.461 -18.937 13.117 1.00 96.25 99 ASN A C 1
ATOM 776 O O . ASN A 1 99 ? 1.544 -19.115 13.919 1.00 96.25 99 ASN A O 1
ATOM 780 N N . GLU A 1 100 ? 3.680 -18.557 13.509 1.00 97.25 100 GLU A N 1
ATOM 781 C CA . GLU A 1 100 ? 3.998 -18.180 14.889 1.00 97.25 100 GLU A CA 1
ATOM 782 C C . GLU A 1 100 ? 3.212 -16.934 15.312 1.00 97.25 100 GLU A C 1
ATOM 784 O O . GLU A 1 100 ? 2.618 -16.917 16.389 1.00 97.25 100 GLU A O 1
ATOM 789 N N . LEU A 1 101 ? 3.140 -15.922 14.438 1.00 97.25 101 LEU A N 1
ATOM 790 C CA . LEU A 1 101 ? 2.354 -14.716 14.678 1.00 97.25 101 LEU A CA 1
ATOM 791 C C . LEU A 1 101 ? 0.864 -15.042 14.849 1.00 97.25 101 LEU A C 1
ATOM 793 O O . LEU A 1 101 ? 0.274 -14.595 15.828 1.00 97.25 101 LEU A O 1
ATOM 797 N N . ASP A 1 102 ? 0.282 -15.855 13.967 1.00 98.19 102 ASP A N 1
ATOM 798 C CA . ASP A 1 102 ? -1.117 -16.300 14.049 1.00 98.19 102 ASP A CA 1
ATOM 799 C C . ASP A 1 102 ? -1.400 -17.048 15.363 1.00 98.19 102 ASP A C 1
ATOM 801 O O . ASP A 1 102 ? -2.343 -16.731 16.090 1.00 98.19 102 ASP A O 1
ATOM 805 N N . SER A 1 103 ? -0.499 -17.960 15.741 1.00 97.88 103 SER A N 1
ATOM 806 C CA . SER A 1 103 ? -0.587 -18.691 17.010 1.00 97.88 103 SER A CA 1
ATOM 807 C C . SER A 1 103 ? -0.520 -17.742 18.210 1.00 97.88 103 SER A C 1
ATOM 809 O O . SER A 1 103 ? -1.333 -17.845 19.125 1.00 97.88 103 SER A O 1
ATOM 811 N N . SER A 1 104 ? 0.405 -16.776 18.192 1.00 97.69 104 SER A N 1
ATOM 812 C CA . SER A 1 104 ? 0.548 -15.787 19.267 1.00 97.69 104 SER A CA 1
ATOM 813 C C . SER A 1 104 ? -0.683 -14.882 19.394 1.00 97.69 104 SER A C 1
ATOM 815 O O . SER A 1 104 ? -1.136 -14.608 20.505 1.00 97.69 104 SER A O 1
ATOM 817 N N . GLN A 1 105 ? -1.268 -14.463 18.267 1.00 98.31 105 GLN A N 1
ATOM 818 C CA . GLN A 1 105 ? -2.479 -13.646 18.233 1.00 98.31 105 GLN A CA 1
ATOM 819 C C . GLN A 1 105 ? -3.674 -14.408 18.800 1.00 98.31 105 GLN A C 1
ATOM 821 O O . GLN A 1 105 ? -4.432 -13.845 19.590 1.00 98.31 105 GLN A O 1
ATOM 826 N N . LYS A 1 106 ? -3.811 -15.691 18.451 1.00 98.25 106 LYS A N 1
ATOM 827 C CA . LYS A 1 106 ? -4.852 -16.562 18.998 1.00 98.25 106 LYS A CA 1
ATOM 828 C C . LYS A 1 106 ? -4.741 -16.692 20.518 1.00 98.25 106 LYS A C 1
ATOM 830 O O . LYS A 1 106 ? -5.736 -16.482 21.205 1.00 98.25 106 LYS A O 1
ATOM 835 N N . THR A 1 107 ? -3.541 -16.946 21.041 1.00 98.31 107 THR A N 1
ATOM 836 C CA . THR A 1 107 ? -3.310 -17.039 22.492 1.00 98.31 107 THR A CA 1
ATOM 837 C C . THR A 1 107 ? -3.670 -15.739 23.212 1.00 98.31 107 THR A C 1
ATOM 839 O O . THR A 1 107 ? -4.328 -15.768 24.248 1.00 98.31 107 THR A O 1
ATOM 842 N N . ILE A 1 108 ? -3.283 -14.582 22.664 1.00 98.38 108 ILE A N 1
ATOM 843 C CA . ILE A 1 108 ? -3.631 -13.280 23.255 1.00 98.38 108 ILE A CA 1
ATOM 844 C C . ILE A 1 108 ? -5.153 -13.079 23.273 1.00 98.38 108 ILE A C 1
ATOM 846 O O . ILE A 1 108 ? -5.692 -12.585 24.262 1.00 98.38 108 ILE A O 1
ATOM 850 N N . LEU A 1 109 ? -5.852 -13.468 22.204 1.00 98.50 109 LEU A N 1
ATOM 851 C CA . LEU A 1 109 ? -7.307 -13.349 22.121 1.00 98.50 109 LEU A CA 1
ATOM 852 C C . LEU A 1 109 ? -8.016 -14.233 23.160 1.00 98.50 109 LEU A C 1
ATOM 854 O O . LEU A 1 109 ? -8.978 -13.787 23.780 1.00 98.50 109 LEU A O 1
ATOM 858 N N . GLU A 1 110 ? -7.524 -15.455 23.372 1.00 98.25 110 GLU A N 1
ATOM 859 C CA . GLU A 1 110 ? -8.024 -16.364 24.411 1.00 98.25 110 GLU A CA 1
ATOM 860 C C . GLU A 1 110 ? -7.835 -15.753 25.808 1.00 98.25 110 GLU A C 1
ATOM 862 O O . GLU A 1 110 ? -8.807 -15.621 26.545 1.00 98.25 110 GLU A O 1
ATOM 867 N N . MET A 1 111 ? -6.643 -15.235 26.124 1.00 97.88 111 MET A N 1
ATOM 868 C CA . MET A 1 111 ? -6.386 -14.563 27.407 1.00 97.88 111 MET A CA 1
ATOM 869 C C . MET A 1 111 ? -7.282 -13.334 27.637 1.00 97.88 111 MET A C 1
ATOM 871 O O . MET A 1 111 ? -7.730 -13.090 28.758 1.00 97.88 111 MET A O 1
ATOM 875 N N . ILE A 1 112 ? -7.536 -12.534 26.592 1.00 98.31 112 ILE A N 1
ATOM 876 C CA . ILE A 1 112 ? -8.442 -11.377 26.676 1.00 98.31 112 ILE A CA 1
ATOM 877 C C . ILE A 1 112 ? -9.878 -11.837 26.927 1.00 98.31 112 ILE A C 1
ATOM 879 O O . ILE A 1 112 ? -10.581 -11.207 27.721 1.00 98.31 112 ILE A O 1
ATOM 883 N N . ASN A 1 113 ? -10.319 -12.909 26.267 1.00 98.31 113 ASN A N 1
ATOM 884 C CA . ASN A 1 113 ? -11.649 -13.465 26.479 1.00 98.31 113 ASN A CA 1
ATOM 885 C C . ASN A 1 113 ? -11.802 -13.965 27.913 1.00 98.31 113 ASN A C 1
ATOM 887 O O . ASN A 1 113 ? -12.721 -13.500 28.580 1.00 98.31 113 ASN A O 1
ATOM 891 N N . ASP A 1 114 ? -10.878 -14.793 28.405 1.00 98.38 114 ASP A N 1
ATOM 892 C CA . ASP A 1 114 ? -10.895 -15.323 29.775 1.00 98.38 114 ASP A CA 1
ATOM 893 C C . ASP A 1 114 ? -10.980 -14.185 30.806 1.00 98.38 114 ASP A C 1
ATOM 895 O O . ASP A 1 114 ? -11.871 -14.152 31.654 1.00 98.38 114 ASP A O 1
ATOM 899 N N . MET A 1 115 ? -10.128 -13.164 30.663 1.00 98.25 115 MET A N 1
ATOM 900 C CA . MET A 1 115 ? -10.147 -11.989 31.538 1.00 98.25 115 MET A CA 1
ATOM 901 C C . MET A 1 115 ? -11.467 -11.206 31.442 1.00 98.25 115 MET A C 1
ATOM 903 O O . MET A 1 115 ? -11.965 -10.680 32.439 1.00 98.25 115 MET A O 1
ATOM 907 N N . SER A 1 116 ? -12.054 -11.119 30.247 1.00 97.94 116 SER A N 1
ATOM 908 C CA . SER A 1 116 ? -13.354 -10.471 30.041 1.00 97.94 116 SER A CA 1
ATOM 909 C C . SER A 1 116 ? -14.496 -11.261 30.684 1.00 97.94 116 SER A C 1
ATOM 911 O O . SER A 1 116 ? -15.472 -10.662 31.142 1.00 97.94 116 SER A O 1
ATOM 913 N N . GLU A 1 117 ? -14.394 -12.589 30.739 1.00 98.31 117 GLU A N 1
ATOM 914 C CA . GLU A 1 117 ? -15.346 -13.442 31.452 1.00 98.31 117 GLU A CA 1
ATOM 915 C C . GLU A 1 117 ? -15.254 -13.240 32.962 1.00 98.31 117 GLU A C 1
ATOM 917 O O . GLU A 1 117 ? -16.285 -13.030 33.606 1.00 98.31 117 GLU A O 1
ATOM 922 N N . ASP A 1 118 ? -14.037 -13.198 33.507 1.00 98.25 118 ASP A N 1
ATOM 923 C CA . ASP A 1 118 ? -13.792 -12.925 34.924 1.00 98.25 118 ASP A CA 1
ATOM 924 C C . ASP A 1 118 ? -14.348 -11.555 35.336 1.00 98.25 118 ASP A C 1
ATOM 926 O O . ASP A 1 118 ? -15.085 -11.438 36.320 1.00 98.25 118 ASP A O 1
ATOM 930 N N . PHE A 1 119 ? -14.074 -10.506 34.550 1.00 98.31 119 PHE A N 1
ATOM 931 C CA . PHE A 1 119 ? -14.635 -9.178 34.809 1.00 98.31 119 PHE A CA 1
ATOM 932 C C . PHE A 1 119 ? -16.162 -9.171 34.752 1.00 98.31 119 PHE A C 1
ATOM 934 O O . PHE A 1 119 ? -16.800 -8.522 35.583 1.00 98.31 119 PHE A O 1
ATOM 941 N N . ARG A 1 120 ? -16.761 -9.896 33.801 1.00 98.44 120 ARG A N 1
ATOM 942 C CA . ARG A 1 120 ? -18.219 -10.027 33.700 1.00 98.44 120 ARG A CA 1
ATOM 943 C C . ARG A 1 120 ? -18.800 -10.699 34.945 1.00 98.44 120 ARG A C 1
ATOM 945 O O . ARG A 1 120 ? -19.755 -10.173 35.509 1.00 98.44 120 ARG A O 1
ATOM 952 N N . ALA A 1 121 ? -18.189 -11.785 35.419 1.00 98.31 121 ALA A N 1
ATOM 953 C CA . ALA A 1 121 ? -18.613 -12.470 36.639 1.00 98.31 121 ALA A CA 1
ATOM 954 C C . ALA A 1 121 ? -18.528 -11.554 37.873 1.00 98.31 121 ALA A C 1
ATOM 956 O O . ALA A 1 121 ? -19.462 -11.501 38.676 1.00 98.31 121 ALA A O 1
ATOM 957 N N . ILE A 1 122 ? -17.448 -10.776 38.002 1.00 98.31 122 ILE A N 1
ATOM 958 C CA . ILE A 1 122 ? -17.287 -9.799 39.090 1.00 98.31 122 ILE A CA 1
ATOM 959 C C . ILE A 1 122 ? -18.362 -8.706 39.008 1.00 98.31 122 ILE A C 1
ATOM 961 O O . ILE A 1 122 ? -18.972 -8.363 40.023 1.00 98.31 122 ILE A O 1
ATOM 965 N N . LEU A 1 123 ? -18.629 -8.168 37.815 1.00 98.50 123 LEU A N 1
ATOM 966 C CA . LEU A 1 123 ? -19.666 -7.152 37.620 1.00 98.50 123 LEU A CA 1
ATOM 967 C C . LEU A 1 123 ? -21.062 -7.675 37.967 1.00 98.50 123 LEU A C 1
ATOM 969 O O . LEU A 1 123 ? -21.844 -6.939 38.573 1.00 98.50 123 LEU A O 1
ATOM 973 N N . ASP A 1 124 ? -21.368 -8.929 37.638 1.00 98.38 124 ASP A N 1
ATOM 974 C CA . ASP A 1 124 ? -22.639 -9.555 38.003 1.00 98.38 124 ASP A CA 1
ATOM 975 C C . ASP A 1 124 ? -22.787 -9.679 39.527 1.00 98.38 124 ASP A C 1
ATOM 977 O O . ASP A 1 124 ? -23.846 -9.351 40.070 1.00 98.38 124 ASP A O 1
ATOM 981 N N . VAL A 1 125 ? -21.720 -10.061 40.242 1.00 98.38 125 VAL A N 1
ATOM 982 C CA . VAL A 1 125 ? -21.709 -10.085 41.716 1.00 98.38 125 VAL A CA 1
ATOM 983 C C . VAL A 1 125 ? -21.973 -8.692 42.289 1.00 98.38 125 VAL A C 1
ATOM 985 O O . VAL A 1 125 ? -22.882 -8.533 43.104 1.00 98.38 125 VAL A O 1
ATOM 988 N N . VAL A 1 126 ? -21.248 -7.672 41.823 1.00 98.44 126 VAL A N 1
ATOM 989 C CA . VAL A 1 126 ? -21.418 -6.285 42.291 1.00 98.44 126 VAL A CA 1
ATOM 990 C C . VAL A 1 126 ? -22.835 -5.776 42.013 1.00 98.44 126 VAL A C 1
ATOM 992 O O . VAL A 1 126 ? -23.455 -5.148 42.871 1.00 98.44 126 VAL A O 1
ATOM 995 N N . ARG A 1 127 ? -23.392 -6.066 40.832 1.00 98.25 127 ARG A N 1
ATOM 996 C CA . ARG A 1 127 ? -24.760 -5.670 40.472 1.00 98.25 127 ARG A CA 1
ATOM 997 C C . ARG A 1 127 ? -25.797 -6.310 41.395 1.00 98.25 127 ARG A C 1
ATOM 999 O O . ARG A 1 127 ? -26.746 -5.634 41.798 1.00 98.25 127 ARG A O 1
ATOM 1006 N N . ASN A 1 128 ? -25.606 -7.582 41.740 1.00 98.00 128 ASN A N 1
ATOM 1007 C CA . ASN A 1 128 ? -26.475 -8.302 42.668 1.00 98.00 128 ASN A CA 1
ATOM 1008 C C . ASN A 1 128 ? -26.363 -7.753 44.097 1.00 98.00 128 ASN A C 1
ATOM 1010 O O . ASN A 1 128 ? -27.384 -7.572 44.758 1.00 98.00 128 ASN A O 1
ATOM 1014 N N . GLU A 1 129 ? -25.157 -7.414 44.557 1.00 98.12 129 GLU A N 1
ATOM 1015 C CA . GLU A 1 129 ? -24.944 -6.814 45.878 1.00 98.12 129 GLU A CA 1
ATOM 1016 C C . GLU A 1 129 ? -25.574 -5.416 45.982 1.00 98.12 129 GLU A C 1
ATOM 1018 O O . GLU A 1 129 ? -26.254 -5.113 46.961 1.00 98.12 129 GLU A O 1
ATOM 1023 N N . ILE A 1 130 ? -25.449 -4.580 44.944 1.00 98.06 130 ILE A N 1
ATOM 1024 C CA . ILE A 1 130 ? -26.133 -3.278 44.883 1.00 98.06 130 ILE A CA 1
ATOM 1025 C C . ILE A 1 130 ? -27.653 -3.463 44.962 1.00 98.06 130 ILE A C 1
ATOM 1027 O O . ILE A 1 130 ? -28.330 -2.712 45.669 1.00 98.06 130 ILE A O 1
ATOM 1031 N N . ALA A 1 131 ? -28.203 -4.454 44.252 1.00 98.25 131 ALA A N 1
ATOM 1032 C CA . ALA A 1 131 ? -29.627 -4.759 44.313 1.00 98.25 131 ALA A CA 1
ATOM 1033 C C . ALA A 1 131 ? -30.057 -5.187 45.729 1.00 98.25 131 ALA A C 1
ATOM 1035 O O . ALA A 1 131 ? -31.054 -4.664 46.234 1.00 98.25 131 ALA A O 1
ATOM 1036 N N . ASP A 1 132 ? -29.289 -6.056 46.396 1.00 98.06 132 ASP A N 1
ATOM 1037 C CA . ASP A 1 132 ? -29.538 -6.468 47.785 1.00 98.06 132 ASP A CA 1
ATOM 1038 C C . ASP A 1 132 ? -29.504 -5.272 48.747 1.00 98.06 132 ASP A C 1
ATOM 1040 O O . ASP A 1 132 ? -30.484 -5.002 49.450 1.00 98.06 132 ASP A O 1
ATOM 1044 N N . VAL A 1 133 ? -28.428 -4.482 48.716 1.00 98.00 133 VAL A N 1
ATOM 1045 C CA . VAL A 1 133 ? -28.270 -3.290 49.560 1.00 98.00 133 VAL A CA 1
ATOM 1046 C C . VAL A 1 133 ? -29.423 -2.310 49.339 1.00 98.00 133 VAL A C 1
ATOM 1048 O O . VAL A 1 133 ? -29.993 -1.800 50.308 1.00 98.00 133 VAL A O 1
ATOM 1051 N N . ASN A 1 134 ? -29.830 -2.088 48.087 1.00 97.75 134 ASN A N 1
ATOM 1052 C CA . ASN A 1 134 ? -30.961 -1.223 47.764 1.00 97.75 134 ASN A CA 1
ATOM 1053 C C . ASN A 1 134 ? -32.285 -1.771 48.329 1.00 97.75 134 ASN A C 1
ATOM 1055 O O . ASN A 1 134 ? -33.099 -1.007 48.855 1.00 97.75 134 ASN A O 1
ATOM 1059 N N . THR A 1 135 ? -32.516 -3.087 48.285 1.00 97.56 135 THR A N 1
ATOM 1060 C CA . THR A 1 135 ? -33.721 -3.686 48.891 1.00 97.56 135 THR A CA 1
ATOM 1061 C C . THR A 1 135 ? -33.740 -3.496 50.411 1.00 97.56 135 THR A C 1
ATOM 1063 O O . THR A 1 135 ? -34.750 -3.052 50.964 1.00 97.56 135 THR A O 1
ATOM 1066 N N . ARG A 1 136 ? -32.606 -3.721 51.088 1.00 96.81 136 ARG A N 1
ATOM 1067 C CA . ARG A 1 136 ? -32.458 -3.529 52.539 1.00 96.81 136 ARG A CA 1
ATOM 1068 C C . ARG A 1 136 ? -32.640 -2.072 52.957 1.00 96.81 136 ARG A C 1
ATOM 1070 O O . ARG A 1 136 ? -33.317 -1.804 53.954 1.00 96.81 136 ARG A O 1
ATOM 1077 N N . ALA A 1 137 ? -32.082 -1.131 52.197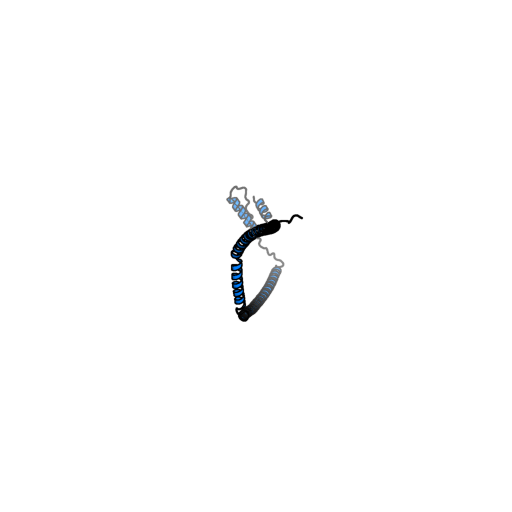 1.00 96.50 137 ALA A N 1
ATOM 1078 C CA . ALA A 1 137 ? -32.245 0.299 52.443 1.00 96.50 137 ALA A CA 1
ATOM 1079 C C . ALA A 1 137 ? -33.722 0.716 52.345 1.00 96.50 137 ALA A C 1
ATOM 1081 O O . ALA A 1 137 ? -34.242 1.354 53.261 1.00 96.50 137 ALA A O 1
ATOM 1082 N N . ASN A 1 138 ? -34.425 0.279 51.295 1.00 95.81 138 ASN A N 1
ATOM 1083 C CA . ASN A 1 138 ? -35.851 0.566 51.110 1.00 95.81 138 ASN A CA 1
ATOM 1084 C C . ASN A 1 138 ? -36.725 -0.030 52.226 1.00 95.81 138 ASN A C 1
ATOM 1086 O O . ASN A 1 138 ? -37.631 0.640 52.727 1.00 95.81 138 ASN A O 1
ATOM 1090 N N . LEU A 1 139 ? -36.446 -1.266 52.659 1.00 95.25 139 LEU A N 1
ATOM 1091 C CA . LEU A 1 139 ? -37.140 -1.884 53.795 1.00 95.25 139 LEU A CA 1
ATOM 1092 C C . LEU A 1 139 ? -36.913 -1.103 55.093 1.00 95.25 139 LEU A C 1
ATOM 1094 O O . LEU A 1 139 ? -37.868 -0.851 55.826 1.00 95.25 139 LEU A O 1
ATOM 1098 N N . THR A 1 140 ? -35.675 -0.676 55.349 1.00 94.12 140 THR A N 1
ATOM 1099 C CA . THR A 1 140 ? -35.322 0.108 56.541 1.00 94.12 140 THR A CA 1
ATOM 1100 C C . THR A 1 140 ? -36.025 1.464 56.530 1.00 94.12 140 THR A C 1
ATOM 1102 O O . THR A 1 140 ? -36.656 1.831 57.520 1.00 94.12 140 THR A O 1
ATOM 1105 N N . MET A 1 141 ? -36.011 2.178 55.397 1.00 93.00 141 MET A N 1
ATOM 1106 C CA . MET A 1 141 ? -36.747 3.439 55.249 1.00 93.00 141 MET A CA 1
ATOM 1107 C C . MET A 1 141 ? -38.246 3.255 55.505 1.00 93.00 141 MET A C 1
ATOM 1109 O O . MET A 1 141 ? -38.844 4.044 56.235 1.00 93.00 141 MET A O 1
ATOM 1113 N N . ARG A 1 142 ? -38.856 2.189 54.969 1.00 92.19 142 ARG A N 1
ATOM 1114 C CA . ARG A 1 142 ? -40.274 1.883 55.208 1.00 92.19 142 ARG A CA 1
ATOM 1115 C C . ARG A 1 142 ? -40.550 1.546 56.675 1.00 92.19 142 ARG A C 1
ATOM 1117 O O . ARG A 1 142 ? -41.542 2.015 57.220 1.00 92.19 142 ARG A O 1
ATOM 1124 N N . ALA A 1 143 ? -39.687 0.765 57.325 1.00 89.06 143 ALA A N 1
ATOM 1125 C CA . ALA A 1 143 ? -39.826 0.440 58.741 1.00 89.06 143 ALA A CA 1
ATOM 1126 C C . ALA A 1 143 ? -39.762 1.698 59.622 1.00 89.06 143 ALA A C 1
ATOM 1128 O O . ALA A 1 143 ? -40.594 1.845 60.510 1.00 89.06 143 ALA A O 1
ATOM 1129 N N . MET A 1 144 ? -38.844 2.632 59.343 1.00 84.12 144 MET A N 1
ATOM 1130 C CA . MET A 1 144 ? -38.771 3.912 60.059 1.00 84.12 144 MET A CA 1
ATOM 1131 C C . MET A 1 144 ? -39.989 4.808 59.796 1.00 84.12 144 MET A C 1
ATOM 1133 O O . MET A 1 144 ? -40.512 5.407 60.730 1.00 84.12 144 MET A O 1
ATOM 1137 N N . ALA A 1 145 ? -40.478 4.874 58.553 1.00 79.94 145 ALA A N 1
ATOM 1138 C CA . ALA A 1 145 ? -41.699 5.617 58.226 1.00 79.94 145 ALA A CA 1
ATOM 1139 C C . ALA A 1 145 ? -42.933 5.046 58.950 1.00 79.94 145 ALA A C 1
ATOM 1141 O O . ALA A 1 145 ? -43.794 5.796 59.401 1.00 79.94 145 ALA A O 1
ATOM 1142 N N . ASN A 1 146 ? -42.990 3.723 59.117 1.00 79.56 146 ASN A N 1
ATOM 1143 C CA . ASN A 1 146 ? -44.055 3.040 59.850 1.00 79.56 146 ASN A CA 1
ATOM 1144 C C . ASN A 1 146 ? -43.878 3.086 61.383 1.00 79.56 146 ASN A C 1
ATOM 1146 O O . ASN A 1 146 ? -44.820 2.768 62.101 1.00 79.56 146 ASN A O 1
ATOM 1150 N N . GLN A 1 147 ? -42.701 3.471 61.895 1.00 66.31 147 GLN A N 1
ATOM 1151 C CA . GLN A 1 147 ? -42.440 3.693 63.327 1.00 66.31 147 GLN A CA 1
ATOM 1152 C C . GLN A 1 147 ? -42.871 5.083 63.813 1.00 66.31 147 GLN A C 1
ATOM 1154 O O . GLN A 1 147 ? -42.723 5.376 64.999 1.00 66.31 147 GLN A O 1
ATOM 1159 N N . VAL A 1 148 ? -43.418 5.938 62.939 1.00 48.47 148 VAL A N 1
ATOM 1160 C CA . VAL A 1 148 ? -44.062 7.184 63.372 1.00 48.47 148 VAL A CA 1
ATOM 1161 C C . VAL A 1 148 ? -45.172 6.822 64.370 1.00 48.47 148 VAL A C 1
ATOM 1163 O O . VAL A 1 148 ? -46.118 6.127 63.988 1.00 48.47 148 VAL A O 1
ATOM 1166 N N . PRO A 1 149 ? -45.093 7.262 65.642 1.00 49.25 149 PRO A N 1
ATOM 1167 C CA . PRO A 1 149 ? -46.141 6.993 66.608 1.00 49.25 149 PRO A CA 1
ATOM 1168 C C . PRO A 1 149 ? -47.436 7.632 66.117 1.00 49.25 149 PRO A C 1
ATOM 1170 O O . PRO A 1 149 ? -47.514 8.850 65.931 1.00 49.25 149 PRO A O 1
ATOM 1173 N N . VAL A 1 150 ? -48.469 6.812 65.930 1.00 55.84 150 VAL A N 1
ATOM 1174 C CA . VAL A 1 150 ? -49.845 7.300 65.875 1.00 55.84 150 VAL A CA 1
ATOM 1175 C C . VAL A 1 150 ? -50.112 7.982 67.215 1.00 55.84 150 VAL A C 1
ATOM 1177 O O . VAL A 1 150 ? -50.327 7.329 68.231 1.00 55.84 150 VAL A O 1
ATOM 1180 N N . GLY A 1 151 ? -50.047 9.312 67.204 1.00 54.38 151 GLY A N 1
ATOM 1181 C CA . GLY A 1 151 ? -50.616 10.152 68.247 1.00 54.38 151 GLY A CA 1
ATOM 1182 C C . GLY A 1 151 ? -49.726 10.508 69.435 1.00 54.38 151 GLY A C 1
ATOM 1183 O O . GLY A 1 151 ? -50.231 10.481 70.542 1.00 54.38 151 GLY A O 1
ATOM 1184 N N . VAL A 1 152 ? -48.473 10.932 69.245 1.00 39.47 152 VAL A N 1
ATOM 1185 C CA . VAL A 1 152 ? -47.847 11.957 70.111 1.00 39.47 152 VAL A CA 1
ATOM 1186 C C . VAL A 1 152 ? -46.874 12.753 69.248 1.00 39.47 152 VAL A C 1
ATOM 1188 O O . VAL A 1 152 ? -46.030 12.177 68.566 1.00 39.47 152 VAL A O 1
ATOM 1191 N N . ALA A 1 153 ? -47.022 14.077 69.245 1.00 50.78 153 ALA A N 1
ATOM 1192 C CA . ALA A 1 153 ? -46.195 15.003 68.488 1.00 50.78 153 ALA A CA 1
ATOM 1193 C C . ALA A 1 153 ? -44.698 14.739 68.718 1.00 50.78 153 ALA A C 1
ATOM 1195 O O . ALA A 1 153 ? -44.159 15.062 69.778 1.00 50.78 153 ALA A O 1
ATOM 1196 N N . VAL A 1 154 ? -44.011 14.209 67.701 1.00 49.16 154 VAL A N 1
ATOM 1197 C CA . VAL A 1 154 ? -42.561 14.372 67.580 1.00 49.16 154 VAL A CA 1
ATOM 1198 C C . VAL A 1 154 ? -42.349 15.847 67.286 1.00 49.16 154 VAL A C 1
ATOM 1200 O O . VAL A 1 154 ? -42.352 16.297 66.140 1.00 49.16 154 VAL A O 1
ATOM 1203 N N . LEU A 1 155 ? -42.248 16.625 68.357 1.00 48.97 155 LEU A N 1
ATOM 1204 C CA . LEU A 1 155 ? -41.765 17.984 68.302 1.00 48.97 155 LEU A CA 1
ATOM 1205 C C . LEU A 1 155 ? -40.289 17.847 67.935 1.00 48.97 155 LEU A C 1
ATOM 1207 O O . LEU A 1 155 ? -39.431 17.678 68.797 1.00 48.97 155 LEU A O 1
ATOM 1211 N N . VAL A 1 156 ? -40.001 17.849 66.629 1.00 45.62 156 VAL A N 1
ATOM 1212 C CA . VAL A 1 156 ? -38.688 18.255 66.136 1.00 45.62 156 VAL A CA 1
ATOM 1213 C C . VAL A 1 156 ? -38.454 19.583 66.831 1.00 45.62 156 VAL A C 1
ATOM 1215 O O . VAL A 1 156 ? -39.148 20.559 66.543 1.00 45.62 156 VAL A O 1
ATOM 1218 N N . THR A 1 157 ? -37.580 19.604 67.833 1.00 52.88 157 THR A N 1
ATOM 1219 C CA . THR A 1 157 ? -37.197 20.836 68.506 1.00 52.88 157 THR A CA 1
ATOM 1220 C C . THR A 1 157 ? -36.513 21.681 67.448 1.00 52.88 157 THR A C 1
ATOM 1222 O O . THR A 1 157 ? -35.319 21.535 67.196 1.00 52.88 157 THR A O 1
ATOM 1225 N N . LYS A 1 158 ? -37.302 22.512 66.760 1.00 59.59 158 LYS A N 1
ATOM 1226 C CA . LYS A 1 158 ? -36.833 23.609 65.933 1.00 59.59 158 LYS A CA 1
ATOM 1227 C C . LYS A 1 158 ? -36.022 24.474 66.886 1.00 59.59 158 LYS A C 1
ATOM 1229 O O . LYS A 1 158 ? -36.587 25.212 67.687 1.00 59.59 158 LYS A O 1
ATOM 1234 N N . VAL A 1 159 ? -34.707 24.282 66.889 1.00 62.41 159 VAL A N 1
ATOM 1235 C CA . VAL A 1 159 ? -33.792 25.155 67.615 1.00 62.41 159 VAL A CA 1
ATOM 1236 C C . VAL A 1 159 ? -34.054 26.548 67.057 1.00 62.41 159 VAL A C 1
ATOM 1238 O O . VAL A 1 159 ? -33.857 26.786 65.866 1.00 62.41 159 VAL A O 1
ATOM 1241 N N . ASN A 1 160 ? -34.610 27.433 67.884 1.00 74.31 160 ASN A N 1
ATOM 1242 C CA . ASN A 1 160 ? -34.885 28.805 67.485 1.00 74.31 160 ASN A CA 1
ATOM 1243 C C . ASN A 1 160 ? -33.537 29.508 67.316 1.00 74.31 160 ASN A C 1
ATOM 1245 O O . ASN A 1 160 ? -32.914 29.911 68.297 1.00 74.31 160 ASN A O 1
ATOM 1249 N N . VAL A 1 161 ? -33.065 29.589 66.073 1.00 78.38 161 VAL A N 1
ATOM 1250 C CA . VAL A 1 161 ? -31.869 30.353 65.720 1.00 78.38 161 VAL A CA 1
ATOM 1251 C C . VAL A 1 161 ? -32.189 31.834 65.964 1.00 78.38 161 VAL A C 1
ATOM 1253 O O . VAL A 1 161 ? -33.175 32.319 65.405 1.00 78.38 161 VAL A O 1
ATOM 1256 N N . PRO A 1 162 ? -31.420 32.546 66.807 1.00 82.12 162 PRO A N 1
ATOM 1257 C CA . PRO A 1 162 ? -31.651 33.964 67.058 1.00 82.12 162 PRO A CA 1
ATOM 1258 C C . PRO A 1 162 ? -31.441 34.772 65.774 1.00 82.12 162 PRO A C 1
ATOM 1260 O O . PRO A 1 162 ? -30.516 34.496 65.012 1.00 82.12 162 PRO A O 1
ATOM 1263 N N . GLU A 1 163 ? -32.310 35.751 65.531 1.00 84.62 163 GLU A N 1
ATOM 1264 C CA . GLU A 1 163 ? -32.229 36.625 64.356 1.00 84.62 163 GLU A CA 1
ATOM 1265 C C . GLU A 1 163 ? -30.939 37.467 64.360 1.00 84.62 163 GLU A C 1
ATOM 1267 O O . GLU A 1 163 ? -30.442 37.837 65.434 1.00 84.62 163 GLU A O 1
ATOM 1272 N N . PRO A 1 164 ? -30.370 37.764 63.175 1.00 86.75 164 PRO A N 1
ATOM 1273 C CA . PRO A 1 164 ? -29.169 38.580 63.068 1.00 86.75 164 PRO A CA 1
ATOM 1274 C C . PRO A 1 164 ? -29.458 40.022 63.501 1.00 86.75 164 PRO A C 1
ATOM 1276 O O . PRO A 1 164 ? -30.553 40.550 63.313 1.00 86.75 164 PRO A O 1
ATOM 1279 N N . LYS A 1 165 ? -28.460 40.693 64.080 1.00 87.19 165 LYS A N 1
ATOM 1280 C CA . LYS A 1 165 ? -28.608 42.092 64.504 1.00 87.19 165 LYS A CA 1
ATOM 1281 C C . LYS A 1 165 ? -28.675 43.013 63.281 1.00 87.19 165 LYS A C 1
ATOM 1283 O O . LYS A 1 165 ? -27.863 42.832 62.379 1.00 87.19 165 LYS A O 1
ATOM 1288 N N . PRO A 1 166 ? -29.564 44.020 63.257 1.00 87.31 166 PRO A N 1
ATOM 1289 C CA . PRO A 1 166 ? -29.617 44.965 62.152 1.00 87.31 166 PRO A CA 1
ATOM 1290 C C . PRO A 1 166 ? -28.403 45.900 62.132 1.00 87.31 166 PRO A C 1
ATOM 1292 O O . PRO A 1 166 ? -27.874 46.303 63.174 1.00 87.31 166 PRO A O 1
ATOM 1295 N N . LEU A 1 167 ? -27.977 46.270 60.929 1.00 85.62 167 LEU A N 1
ATOM 1296 C CA . LEU A 1 167 ? -26.920 47.235 60.683 1.00 85.62 167 LEU A CA 1
ATOM 1297 C C . LEU A 1 167 ? -27.509 48.651 60.732 1.00 85.62 167 LEU A C 1
ATOM 1299 O O . LEU A 1 167 ? -27.846 49.212 59.707 1.00 85.62 167 LEU A O 1
ATOM 1303 N N . CYS A 1 168 ? -27.607 49.257 61.917 1.00 82.62 168 CYS A N 1
ATOM 1304 C CA . CYS A 1 168 ? -28.253 50.567 62.122 1.00 82.62 168 CYS A CA 1
ATOM 1305 C C . CYS A 1 168 ? -27.475 51.786 61.557 1.00 82.62 168 CYS A C 1
ATOM 1307 O O . CYS A 1 168 ? -27.243 52.763 62.271 1.00 82.62 168 CYS A O 1
ATOM 1309 N N . GLY A 1 169 ? -27.017 51.746 60.301 1.00 76.75 169 GLY A N 1
ATOM 1310 C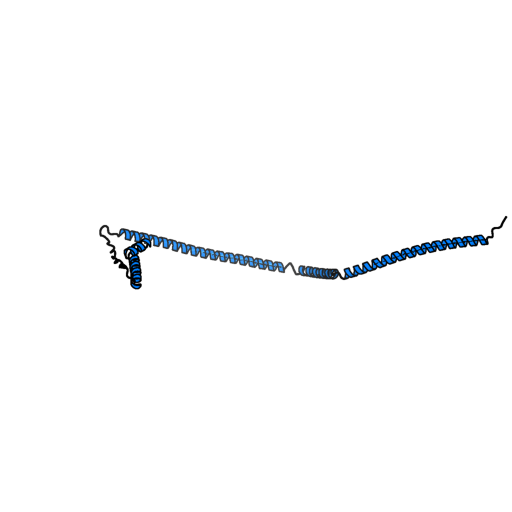 CA . GLY A 1 169 ? -26.375 52.874 59.608 1.00 76.75 169 GLY A CA 1
ATOM 1311 C C . GLY A 1 169 ? -24.982 53.271 60.120 1.00 76.75 169 GLY A C 1
ATOM 1312 O O . GLY A 1 169 ? -24.471 54.338 59.766 1.00 76.75 169 GLY A O 1
ATOM 1313 N N . VAL A 1 170 ? -24.350 52.435 60.949 1.00 80.62 170 VAL A N 1
ATOM 1314 C CA . VAL A 1 170 ? -23.002 52.675 61.483 1.00 80.62 170 VAL A CA 1
ATOM 1315 C C . VAL A 1 170 ? -21.976 52.581 60.349 1.00 80.62 170 VAL A C 1
ATOM 1317 O O . VAL A 1 170 ? -21.853 51.547 59.697 1.00 80.62 170 VAL A O 1
ATOM 1320 N N . ARG A 1 171 ? -21.199 53.648 60.123 1.00 82.69 171 ARG A N 1
ATOM 1321 C CA . ARG A 1 171 ? -20.120 53.686 59.115 1.00 82.69 171 ARG A CA 1
ATOM 1322 C C . ARG A 1 171 ? -18.818 53.094 59.661 1.00 82.69 171 ARG A C 1
ATOM 1324 O O . ARG A 1 171 ? -17.790 53.764 59.681 1.00 82.69 171 ARG A O 1
ATOM 1331 N N . ASP A 1 172 ? -18.895 51.854 60.130 1.00 87.75 172 ASP A N 1
ATOM 1332 C CA . ASP A 1 172 ? -17.760 51.080 60.631 1.00 87.75 172 ASP A CA 1
ATOM 1333 C C . ASP A 1 172 ? -17.596 49.802 59.803 1.00 87.75 172 ASP A C 1
ATOM 1335 O O . ASP A 1 172 ? -18.533 49.017 59.648 1.00 87.75 172 ASP A O 1
ATOM 1339 N N . ALA A 1 173 ? -16.393 49.592 59.267 1.00 88.94 173 ALA A N 1
ATOM 1340 C CA . ALA A 1 173 ? -16.097 48.439 58.423 1.00 88.94 173 ALA A CA 1
ATOM 1341 C C . ALA A 1 173 ? -16.254 47.121 59.195 1.00 88.94 173 ALA A C 1
ATOM 1343 O O . ALA A 1 173 ? -16.752 46.139 58.648 1.00 88.94 173 ALA A O 1
ATOM 1344 N N . LYS A 1 174 ? -15.896 47.119 60.485 1.00 90.81 174 LYS A N 1
ATOM 1345 C CA . LYS A 1 174 ? -15.999 45.930 61.333 1.00 90.81 174 LYS A CA 1
ATOM 1346 C C . LYS A 1 174 ? -17.455 45.589 61.659 1.00 90.81 174 LYS A C 1
ATOM 1348 O O . LYS A 1 174 ? -17.822 44.418 61.658 1.00 90.81 174 LYS A O 1
ATOM 1353 N N . ALA A 1 175 ? -18.300 46.591 61.897 1.00 87.69 175 ALA A N 1
ATOM 1354 C CA . ALA A 1 175 ? -19.740 46.397 62.058 1.00 87.69 175 ALA A CA 1
ATOM 1355 C C . ALA A 1 175 ? -20.393 45.794 60.802 1.00 87.69 175 ALA A C 1
ATOM 1357 O O . ALA A 1 175 ? -21.211 44.883 60.922 1.00 87.69 175 ALA A O 1
ATOM 1358 N N . LEU A 1 176 ? -19.995 46.253 59.611 1.00 90.62 176 LEU A N 1
ATOM 1359 C CA . LEU A 1 176 ? -20.482 45.704 58.344 1.00 90.62 176 LEU A CA 1
ATOM 1360 C C . LEU A 1 176 ? -20.044 44.245 58.138 1.00 90.62 176 LEU A C 1
ATOM 1362 O O . LEU A 1 176 ? -20.853 43.414 57.735 1.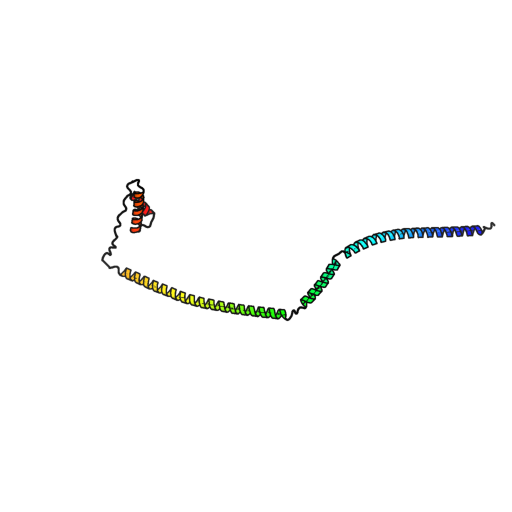00 90.62 176 LEU A O 1
ATOM 1366 N N . GLU A 1 177 ? -18.786 43.920 58.436 1.00 90.31 177 GLU A N 1
ATOM 1367 C CA . GLU A 1 177 ? -18.267 42.553 58.311 1.00 90.31 177 GLU A CA 1
ATOM 1368 C C . GLU A 1 177 ? -18.971 41.584 59.272 1.00 90.31 177 GLU A C 1
ATOM 1370 O O . GLU A 1 177 ? -19.425 40.519 58.851 1.00 90.31 177 GLU A O 1
ATOM 1375 N N . ASN A 1 178 ? -19.153 41.985 60.535 1.00 90.69 178 ASN A N 1
ATOM 1376 C CA . ASN A 1 178 ? -19.891 41.194 61.522 1.00 90.69 178 ASN A CA 1
ATOM 1377 C C . ASN A 1 178 ? -21.346 40.958 61.091 1.00 90.69 178 ASN A C 1
ATOM 1379 O O . ASN A 1 178 ? -21.848 39.845 61.214 1.00 90.69 178 ASN A O 1
ATOM 1383 N N . PHE A 1 179 ? -22.010 41.981 60.547 1.00 91.38 179 PHE A N 1
ATOM 1384 C CA . PHE A 1 179 ? -23.376 41.864 60.039 1.00 91.38 179 PHE A CA 1
ATOM 1385 C C . PHE A 1 179 ? -23.487 40.840 58.902 1.00 91.38 179 PHE A C 1
ATOM 1387 O O . PHE A 1 179 ? -24.348 39.960 58.937 1.00 91.38 179 PHE A O 1
ATOM 1394 N N . ILE A 1 180 ? -22.594 40.924 57.909 1.00 91.75 180 ILE A N 1
ATOM 1395 C CA . ILE A 1 180 ? -22.569 39.983 56.780 1.00 91.75 180 ILE A CA 1
ATOM 1396 C C . ILE A 1 180 ? -22.316 38.557 57.285 1.00 91.75 180 ILE A C 1
ATOM 1398 O O . ILE A 1 180 ? -22.990 37.622 56.846 1.00 91.75 180 ILE A O 1
ATOM 1402 N N . PHE A 1 181 ? -21.385 38.396 58.228 1.00 93.25 181 PHE A N 1
ATOM 1403 C CA . PHE A 1 181 ? -21.075 37.102 58.826 1.00 93.25 181 PHE A CA 1
ATOM 1404 C C . PHE A 1 181 ? -22.284 36.504 59.560 1.00 93.25 181 PHE A C 1
ATOM 1406 O O . PHE A 1 181 ? -22.673 35.372 59.266 1.00 93.25 181 PHE A O 1
ATOM 1413 N N . ASP A 1 182 ? -22.921 37.263 60.456 1.00 91.06 182 ASP A N 1
ATOM 1414 C CA . ASP A 1 182 ? -24.084 36.812 61.231 1.00 91.06 182 ASP A CA 1
ATOM 1415 C C . ASP A 1 182 ? -25.248 36.401 60.313 1.00 91.06 182 ASP A C 1
ATOM 1417 O O . ASP A 1 182 ? -25.894 35.372 60.532 1.00 91.06 182 ASP A O 1
ATOM 1421 N N . LEU A 1 183 ? -25.479 37.153 59.234 1.00 91.06 183 LEU A N 1
ATOM 1422 C CA . LEU A 1 183 ? -26.541 36.870 58.269 1.00 91.06 183 LEU A CA 1
ATOM 1423 C C . LEU A 1 183 ? -26.270 35.599 57.447 1.00 91.06 183 LEU A C 1
ATOM 1425 O O . LEU A 1 183 ? -27.194 34.833 57.136 1.00 91.06 183 LEU A O 1
ATOM 1429 N N . GLU A 1 184 ? -25.004 35.328 57.122 1.00 89.94 184 GLU A N 1
ATOM 1430 C CA . GLU A 1 184 ? -24.604 34.096 56.445 1.00 89.94 184 GLU A CA 1
ATOM 1431 C C . GLU A 1 184 ? -24.756 32.874 57.361 1.00 89.94 184 GLU A C 1
ATOM 1433 O O . GLU A 1 184 ? -25.288 31.845 56.930 1.00 89.94 184 GLU A O 1
ATOM 1438 N N . GLN A 1 185 ? -24.342 32.985 58.629 1.00 89.69 185 GLN A N 1
ATOM 1439 C CA . GLN A 1 185 ? -24.503 31.908 59.609 1.00 89.69 185 GLN A CA 1
ATOM 1440 C C . GLN A 1 185 ? -25.976 31.620 59.890 1.00 89.69 185 GLN A C 1
ATOM 1442 O O . GLN A 1 185 ? -26.383 30.457 59.882 1.00 89.69 185 GLN A O 1
ATOM 1447 N N . TYR A 1 186 ? -26.798 32.661 60.045 1.00 90.69 186 TYR A N 1
ATOM 1448 C CA . TYR A 1 186 ? -28.242 32.513 60.199 1.00 90.69 186 TYR A CA 1
ATOM 1449 C C . TYR A 1 186 ? -28.856 31.776 59.006 1.00 90.69 186 TYR A C 1
ATOM 1451 O O . TYR A 1 186 ? -29.609 30.818 59.182 1.00 90.69 186 TYR A O 1
ATOM 1459 N N . SER A 1 187 ? -28.480 32.162 57.783 1.00 88.62 187 SER A N 1
ATOM 1460 C CA . SER A 1 187 ? -28.970 31.518 56.560 1.00 88.62 187 SER A CA 1
ATOM 1461 C C . SER A 1 187 ? -28.575 30.039 56.477 1.00 88.62 187 SER A C 1
ATOM 1463 O O . SER A 1 187 ? -29.380 29.214 56.046 1.00 88.62 187 SER A O 1
ATOM 1465 N N . LYS A 1 188 ? -27.353 29.683 56.903 1.00 87.44 188 LYS A N 1
ATOM 1466 C CA . LYS A 1 188 ? -26.891 28.285 56.983 1.00 87.44 188 LYS A CA 1
ATOM 1467 C C . LYS A 1 188 ? -27.683 27.498 58.028 1.00 87.44 188 LYS A C 1
ATOM 1469 O O . LYS A 1 188 ? -28.170 26.414 57.727 1.00 87.44 188 LYS A O 1
ATOM 1474 N N . ALA A 1 189 ? -27.865 28.061 59.222 1.00 85.50 189 ALA A N 1
ATOM 1475 C CA . ALA A 1 189 ? -28.566 27.409 60.328 1.00 85.50 189 ALA A CA 1
ATOM 1476 C C . ALA A 1 189 ? -30.071 27.214 60.062 1.00 85.50 189 ALA A C 1
ATOM 1478 O O . ALA A 1 189 ? -30.674 26.265 60.556 1.00 85.50 189 ALA A O 1
ATOM 1479 N N . THR A 1 190 ? -30.674 28.089 59.254 1.00 84.19 190 THR A N 1
ATOM 1480 C CA . THR A 1 190 ? -32.096 28.034 58.876 1.00 84.19 190 THR A CA 1
ATOM 1481 C C . THR A 1 190 ? -32.351 27.356 57.525 1.00 84.19 190 THR A C 1
ATOM 1483 O O . THR A 1 190 ? -33.495 27.309 57.077 1.00 84.19 190 THR A O 1
ATOM 1486 N N . ASN A 1 191 ? -31.317 26.787 56.888 1.00 84.44 191 ASN A N 1
ATOM 1487 C CA . ASN A 1 191 ? -31.382 26.161 55.560 1.00 84.44 191 ASN A CA 1
ATOM 1488 C C . ASN A 1 191 ? -31.977 27.077 54.470 1.00 84.44 191 ASN A C 1
ATOM 1490 O O . ASN A 1 191 ? -32.637 26.611 53.539 1.00 84.44 191 ASN A O 1
ATOM 1494 N N . ILE A 1 192 ? -31.741 28.390 54.548 1.00 82.81 192 ILE A N 1
ATOM 1495 C CA . ILE A 1 192 ? -32.118 29.326 53.484 1.00 82.81 192 ILE A CA 1
ATOM 1496 C C . ILE A 1 192 ? -31.098 29.170 52.350 1.00 82.81 192 ILE A C 1
ATOM 1498 O O . ILE A 1 192 ? -29.966 29.650 52.436 1.00 82.81 192 ILE A O 1
ATOM 1502 N N . VAL A 1 193 ? -31.477 28.466 51.281 1.00 78.94 193 VAL A N 1
ATOM 1503 C CA . VAL A 1 193 ? -30.567 28.131 50.165 1.00 78.94 193 VAL A CA 1
ATOM 1504 C C . VAL A 1 193 ? -30.636 29.154 49.026 1.00 78.94 193 VAL A C 1
ATOM 1506 O O . VAL A 1 193 ? -29.627 29.433 48.377 1.00 78.94 193 VAL A O 1
ATOM 1509 N N . THR A 1 194 ? -31.800 29.759 48.789 1.00 85.94 194 THR A N 1
ATOM 1510 C CA . THR A 1 194 ? -32.036 30.651 47.646 1.00 85.94 194 THR A CA 1
ATOM 1511 C C . THR A 1 194 ? -31.452 32.046 47.860 1.00 85.94 194 THR A C 1
ATOM 1513 O O . THR A 1 194 ? -31.622 32.655 48.914 1.00 85.94 194 THR A O 1
ATOM 1516 N N . LYS A 1 195 ? -30.772 32.583 46.837 1.00 86.69 195 LYS A N 1
ATOM 1517 C CA . LYS A 1 195 ? -30.154 33.922 46.895 1.00 86.69 195 LYS A CA 1
ATOM 1518 C C . LYS A 1 195 ? -31.182 35.032 47.121 1.00 86.69 195 LYS A C 1
ATOM 1520 O O . LYS A 1 195 ? -30.899 35.958 47.865 1.00 86.69 195 LYS A O 1
ATOM 1525 N N . GLU A 1 196 ? -32.362 34.915 46.517 1.00 88.50 196 GLU A N 1
ATOM 1526 C CA . GLU A 1 196 ? -33.440 35.905 46.622 1.00 88.50 196 GLU A CA 1
ATOM 1527 C C . GLU A 1 196 ? -33.877 36.133 48.074 1.00 88.50 196 GLU A C 1
ATOM 1529 O O . GLU A 1 196 ? -33.809 37.254 48.565 1.00 88.50 196 GLU A O 1
ATOM 1534 N N . THR A 1 197 ? -34.193 35.067 48.814 1.00 88.25 197 THR A N 1
ATOM 1535 C CA . THR A 1 197 ? -34.568 35.180 50.233 1.00 88.25 197 THR A CA 1
ATOM 1536 C C . THR A 1 197 ? -33.422 35.648 51.123 1.00 88.25 197 THR A C 1
ATOM 1538 O O . THR A 1 197 ? -33.679 36.369 52.083 1.00 88.25 197 THR A O 1
ATOM 1541 N N . LYS A 1 198 ? -32.161 35.309 50.812 1.00 87.56 198 LYS A N 1
ATOM 1542 C CA . LYS A 1 198 ? -31.001 35.876 51.529 1.00 87.56 198 LYS A CA 1
ATOM 1543 C C . LYS A 1 198 ? -30.891 37.388 51.330 1.00 87.56 198 LYS A C 1
ATOM 1545 O O . LYS A 1 198 ? -30.590 38.102 52.282 1.00 87.56 198 LYS A O 1
ATOM 1550 N N . VAL A 1 199 ? -31.151 37.877 50.115 1.00 89.19 199 VAL A N 1
ATOM 1551 C CA . VAL A 1 199 ? -31.150 39.316 49.808 1.00 89.19 199 VAL A CA 1
ATOM 1552 C C . VAL A 1 199 ? -32.304 40.017 50.520 1.00 89.19 199 VAL A C 1
ATOM 1554 O O . VAL A 1 199 ? -32.065 41.031 51.168 1.00 89.19 199 VAL A O 1
ATOM 1557 N N . THR A 1 200 ? -33.518 39.459 50.484 1.00 89.75 200 THR A N 1
ATOM 1558 C CA . THR A 1 200 ? -34.664 40.005 51.229 1.00 89.75 200 THR A CA 1
ATOM 1559 C C . THR A 1 200 ? -34.371 40.080 52.729 1.00 89.75 200 THR A C 1
ATOM 1561 O O . THR A 1 200 ? -34.607 41.116 53.351 1.00 89.75 200 THR A O 1
ATOM 1564 N N . LEU A 1 201 ? -33.782 39.024 53.300 1.00 88.31 201 LEU A N 1
ATOM 1565 C CA . LEU A 1 201 ? -33.380 38.996 54.705 1.00 88.31 201 LEU A CA 1
ATOM 1566 C C . LEU A 1 201 ? -32.365 40.100 55.021 1.00 88.31 201 LEU A C 1
ATOM 1568 O O . LEU A 1 201 ? -32.557 40.828 55.991 1.00 88.31 201 LEU A O 1
ATOM 1572 N N . ALA A 1 202 ? -31.332 40.265 54.189 1.00 88.75 202 ALA A N 1
ATOM 1573 C CA . ALA A 1 202 ? -30.353 41.337 54.348 1.00 88.75 202 ALA A CA 1
ATOM 1574 C C . ALA A 1 202 ? -31.016 42.714 54.315 1.00 88.75 202 ALA A C 1
ATOM 1576 O O . ALA A 1 202 ? -30.785 43.509 55.217 1.00 88.75 202 ALA A O 1
ATOM 1577 N N . THR A 1 203 ? -31.904 42.972 53.352 1.00 88.12 203 THR A N 1
ATOM 1578 C CA . THR A 1 203 ? -32.584 44.272 53.236 1.00 88.12 203 THR A CA 1
ATOM 1579 C C . THR A 1 203 ? -33.495 44.612 54.412 1.00 88.12 203 THR A C 1
ATOM 1581 O O . THR A 1 203 ? -33.667 45.787 54.708 1.00 88.12 203 THR A O 1
ATOM 1584 N N . MET A 1 204 ? -34.060 43.616 55.101 1.00 89.25 204 MET A N 1
ATOM 1585 C CA . MET A 1 204 ? -34.879 43.851 56.297 1.00 89.25 204 MET A CA 1
ATOM 1586 C C . MET A 1 204 ? -34.054 44.272 57.523 1.00 89.25 204 MET A C 1
ATOM 1588 O O . MET A 1 204 ? -34.628 44.772 58.486 1.00 89.25 204 MET A O 1
ATOM 1592 N N . HIS A 1 205 ? -32.736 44.057 57.494 1.00 86.81 205 HIS A N 1
ATOM 1593 C CA . HIS A 1 205 ? -31.832 44.251 58.629 1.00 86.81 205 HIS A CA 1
ATOM 1594 C C . HIS A 1 205 ? -30.744 45.304 58.337 1.00 86.81 205 HIS A C 1
ATOM 1596 O O . HIS A 1 205 ? -29.680 45.264 58.952 1.00 86.81 205 HIS A O 1
ATOM 1602 N N . LEU A 1 206 ? -30.993 46.221 57.396 1.00 85.50 206 LEU A N 1
ATOM 1603 C CA . LEU A 1 206 ? -30.159 47.401 57.108 1.00 85.50 206 LEU A CA 1
ATOM 1604 C C . LEU A 1 206 ? -30.673 48.670 57.804 1.00 85.50 206 LEU A C 1
ATOM 1606 O O . LEU A 1 206 ? -31.825 48.662 58.290 1.00 85.50 206 LEU A O 1
#

Sequence (206 aa):
MSSANPSSKAQRDRLVELEEQLLYLAEVSDSIRFLESRLEEIAEKTDIIDAVADRVEGLPIKELLARVDTLEGNVGRTVNYEYRDSSSGFVAHMKGRVNELDSSQKTILEMINDMSEDFRAILDVVRNEIADVNTRANLTMRAMANQVPVGVAVLVTKVNVPEPKPLCGVRDAKALENFIFDLEQYSKATNIVTKETKVTLATMHL